Protein AF-R7D407-F1 (afdb_monomer)

Structure (mmCIF, N/CA/C/O backbone):
data_AF-R7D407-F1
#
_entry.id   AF-R7D407-F1
#
loop_
_atom_site.group_PDB
_atom_site.id
_atom_site.type_symbol
_atom_site.label_atom_id
_atom_site.label_alt_id
_atom_site.label_comp_id
_atom_site.label_asym_id
_atom_site.label_entity_id
_atom_site.label_seq_id
_atom_site.pdbx_PDB_ins_code
_atom_site.Cartn_x
_atom_site.Cartn_y
_atom_site.Cartn_z
_atom_site.occupancy
_atom_site.B_iso_or_equiv
_atom_site.auth_seq_id
_atom_site.auth_comp_id
_atom_site.auth_asym_id
_atom_site.auth_atom_id
_atom_site.pdbx_PDB_model_num
ATOM 1 N N . MET A 1 1 ? -10.422 -4.138 19.786 1.00 54.41 1 MET A N 1
ATOM 2 C CA . MET A 1 1 ? -11.100 -2.920 20.277 1.00 54.41 1 MET A CA 1
ATOM 3 C C . MET A 1 1 ? -11.194 -2.990 21.794 1.00 54.41 1 MET A C 1
ATOM 5 O O . MET A 1 1 ? -11.541 -4.047 22.310 1.00 54.41 1 MET A O 1
ATOM 9 N N . ASN A 1 2 ? -10.852 -1.915 22.510 1.00 49.78 2 ASN A N 1
ATOM 10 C CA . ASN A 1 2 ? -10.897 -1.891 23.977 1.00 49.78 2 ASN A CA 1
ATOM 11 C C . ASN A 1 2 ? -12.209 -1.250 24.433 1.00 49.78 2 ASN A C 1
ATOM 13 O O . ASN A 1 2 ? -12.476 -0.111 24.059 1.00 49.78 2 ASN A O 1
ATOM 17 N N . ALA A 1 3 ? -13.009 -1.954 25.233 1.00 52.94 3 ALA A N 1
ATOM 18 C CA . ALA A 1 3 ? -14.191 -1.368 25.853 1.00 52.94 3 ALA A CA 1
ATOM 19 C C . ALA A 1 3 ? -13.805 -0.756 27.205 1.00 52.94 3 ALA A C 1
ATOM 21 O O . ALA A 1 3 ? -13.081 -1.361 27.996 1.00 52.94 3 ALA A O 1
ATOM 22 N N . VAL A 1 4 ? -14.289 0.452 27.487 1.00 55.78 4 VAL A N 1
ATOM 23 C CA . VAL A 1 4 ? -14.095 1.090 28.794 1.00 55.78 4 VAL A CA 1
ATOM 24 C C . VAL A 1 4 ? -15.118 0.508 29.772 1.00 55.78 4 VAL A C 1
ATOM 26 O O . VAL A 1 4 ? -16.316 0.712 29.602 1.00 55.78 4 VAL A O 1
ATOM 29 N N . GLY A 1 5 ? -14.664 -0.222 30.793 1.00 63.97 5 GLY A N 1
ATOM 30 C CA . GLY A 1 5 ? -15.531 -0.769 31.841 1.00 63.97 5 GLY A CA 1
ATOM 31 C C . GLY A 1 5 ? -14.927 -1.967 32.575 1.00 63.97 5 GLY A C 1
ATOM 32 O O . GLY A 1 5 ? -13.904 -2.512 32.163 1.00 63.97 5 GLY A O 1
ATOM 33 N N . GLU A 1 6 ? -15.565 -2.385 33.669 1.00 70.75 6 GLU A N 1
ATOM 34 C CA . GLU A 1 6 ? -15.146 -3.571 34.425 1.00 70.75 6 GLU A CA 1
ATOM 35 C C . GLU A 1 6 ? -15.392 -4.867 33.636 1.00 70.75 6 GLU A C 1
ATOM 37 O O . GLU A 1 6 ? -16.285 -4.953 32.779 1.00 70.75 6 GLU A O 1
ATOM 42 N N . ALA A 1 7 ? -14.589 -5.891 33.937 1.00 81.12 7 ALA A N 1
ATOM 43 C CA . ALA A 1 7 ? -14.847 -7.245 33.472 1.00 81.12 7 ALA A CA 1
ATOM 44 C C . ALA A 1 7 ? -16.174 -7.743 34.065 1.00 81.12 7 ALA A C 1
ATOM 46 O O . ALA A 1 7 ? -16.465 -7.528 35.242 1.00 81.12 7 ALA A O 1
ATOM 47 N N . ARG A 1 8 ? -16.987 -8.399 33.237 1.00 83.31 8 ARG A N 1
ATOM 48 C CA . ARG A 1 8 ? -18.233 -9.049 33.662 1.00 83.31 8 ARG A CA 1
ATOM 49 C C . ARG A 1 8 ? -18.039 -10.557 33.675 1.00 83.31 8 ARG A C 1
ATOM 51 O O . ARG A 1 8 ? -17.194 -11.075 32.957 1.00 83.31 8 ARG A O 1
ATOM 58 N N . ASP A 1 9 ? -18.828 -11.256 34.471 1.00 90.31 9 ASP A N 1
ATOM 59 C CA . ASP A 1 9 ? -18.850 -12.718 34.573 1.00 90.31 9 ASP A CA 1
ATOM 60 C C . ASP A 1 9 ? -19.692 -13.398 33.475 1.00 90.31 9 ASP A C 1
ATOM 62 O O . ASP A 1 9 ? -19.830 -14.619 33.469 1.00 90.31 9 ASP A O 1
ATOM 66 N N . TYR A 1 10 ? -20.209 -12.624 32.518 1.00 87.75 10 TYR A N 1
ATOM 67 C CA . TYR A 1 10 ? -20.948 -13.094 31.348 1.00 87.75 10 TYR A CA 1
ATOM 68 C C . TYR A 1 10 ? -20.401 -12.487 30.047 1.00 87.75 10 TYR A C 1
ATOM 70 O O . TYR A 1 10 ? -19.790 -11.414 30.048 1.00 87.75 10 TYR A O 1
ATOM 78 N N . ASP A 1 11 ? -20.650 -13.179 28.932 1.00 90.19 11 ASP A N 1
ATOM 79 C CA . ASP A 1 11 ? -20.319 -12.716 27.581 1.00 90.19 11 ASP A CA 1
ATOM 80 C C . ASP A 1 11 ? -21.169 -11.489 27.213 1.00 90.19 11 ASP A C 1
ATOM 82 O O . ASP A 1 11 ? -22.395 -11.509 27.325 1.00 90.19 11 ASP A O 1
ATOM 86 N N . ARG A 1 12 ? -20.523 -10.425 26.731 1.00 88.69 12 ARG A N 1
ATOM 87 C CA . ARG A 1 12 ? -21.184 -9.188 26.296 1.00 88.69 12 ARG A CA 1
ATOM 88 C C . ARG A 1 12 ? -21.157 -9.096 24.780 1.00 88.69 12 ARG A C 1
ATOM 90 O O . ARG A 1 12 ? -20.099 -8.872 24.191 1.00 88.69 12 ARG A O 1
ATOM 97 N N . VAL A 1 13 ? -22.317 -9.279 24.160 1.00 90.50 13 VAL A N 1
ATOM 98 C CA . VAL A 1 13 ? -22.491 -9.116 22.714 1.00 90.50 13 VAL A CA 1
ATOM 99 C C . VAL A 1 13 ? -22.628 -7.632 22.399 1.00 90.50 13 VAL A C 1
ATOM 101 O O . VAL A 1 13 ? -23.368 -6.928 23.078 1.00 90.50 13 VAL A O 1
ATOM 104 N N . PHE A 1 14 ? -21.962 -7.155 21.356 1.00 89.44 14 PHE A N 1
ATOM 105 C CA . PHE A 1 14 ? -22.091 -5.787 20.867 1.00 89.44 14 PHE A CA 1
ATOM 106 C C . PHE A 1 14 ? -22.140 -5.772 19.343 1.00 89.44 14 PHE A C 1
ATOM 108 O O . PHE A 1 14 ? -21.585 -6.657 18.689 1.00 89.44 14 PHE A O 1
ATOM 115 N N . ASN A 1 15 ? -22.814 -4.768 18.786 1.00 91.94 15 ASN A N 1
ATOM 116 C CA . ASN A 1 15 ? -22.923 -4.606 17.342 1.00 91.94 15 ASN A CA 1
ATOM 117 C C . ASN A 1 15 ? -21.994 -3.485 16.861 1.00 91.94 15 ASN A C 1
ATOM 119 O O . ASN A 1 15 ? -21.719 -2.529 17.592 1.00 91.94 15 ASN A O 1
ATOM 123 N N . VAL A 1 16 ? -21.537 -3.600 15.620 1.00 92.81 16 VAL A N 1
ATOM 124 C CA . VAL A 1 16 ? -20.677 -2.634 14.936 1.00 92.81 16 VAL A CA 1
ATOM 125 C C . VAL A 1 16 ? -21.377 -2.188 13.661 1.00 92.81 16 VAL A C 1
ATOM 127 O O . VAL A 1 16 ? -21.904 -3.015 12.922 1.00 92.81 16 VAL A O 1
ATOM 130 N N . ALA A 1 17 ? -21.375 -0.885 13.399 1.00 92.56 17 ALA A N 1
ATOM 131 C CA . ALA A 1 17 ? -21.948 -0.309 12.188 1.00 92.56 17 ALA A CA 1
ATOM 132 C C . ALA A 1 17 ? -20.973 0.669 11.526 1.00 92.56 17 ALA A C 1
ATOM 134 O O . ALA A 1 17 ? -20.145 1.285 12.196 1.00 92.56 17 ALA A O 1
ATOM 135 N N . VAL A 1 18 ? -21.094 0.836 10.210 1.00 93.94 18 VAL A N 1
ATOM 136 C CA . VAL A 1 18 ? -20.360 1.861 9.457 1.00 93.94 18 VAL A CA 1
ATOM 137 C C . VAL A 1 18 ? -21.072 3.204 9.603 1.00 93.94 18 VAL A C 1
ATOM 139 O O . VAL A 1 18 ? -22.289 3.293 9.438 1.00 93.94 18 VAL A O 1
ATOM 142 N N . VAL A 1 19 ? -20.317 4.265 9.884 1.00 92.62 19 VAL A N 1
ATOM 143 C CA . VAL A 1 19 ? -20.835 5.637 9.896 1.00 92.62 19 VAL A CA 1
ATOM 144 C C . VAL A 1 19 ? -20.778 6.182 8.471 1.00 92.62 19 VAL A C 1
ATOM 146 O O . VAL A 1 19 ? -19.744 6.688 8.033 1.00 92.62 19 VAL A O 1
ATOM 149 N N . ALA A 1 20 ? -21.883 6.031 7.736 1.00 86.00 20 ALA A N 1
ATOM 150 C CA . ALA A 1 20 ? -21.952 6.329 6.303 1.00 86.00 20 ALA A CA 1
ATOM 151 C C . ALA A 1 20 ? -21.535 7.771 5.962 1.00 86.00 20 ALA A C 1
ATOM 153 O O . ALA A 1 20 ? -20.713 7.970 5.075 1.00 86.00 20 ALA A O 1
ATOM 154 N N . ASP A 1 21 ? -22.016 8.762 6.716 1.00 86.31 21 ASP A N 1
ATOM 155 C CA . ASP A 1 21 ? -21.759 10.186 6.442 1.00 86.31 21 ASP A CA 1
ATOM 156 C C . ASP A 1 21 ? -20.286 10.602 6.628 1.00 86.31 21 ASP A C 1
ATOM 158 O O . ASP A 1 21 ? -19.881 11.678 6.198 1.00 86.31 21 ASP A O 1
ATOM 162 N N . SER A 1 22 ? -19.481 9.778 7.305 1.00 85.50 22 SER A N 1
ATOM 163 C CA . SER A 1 22 ? -18.068 10.047 7.625 1.00 85.50 22 SER A CA 1
ATOM 164 C C . SER A 1 22 ? -17.119 8.980 7.073 1.00 85.50 22 SER A C 1
ATOM 166 O O . SER A 1 22 ? -15.944 8.940 7.442 1.00 85.50 22 SER A O 1
ATOM 168 N N . THR A 1 23 ? -17.624 8.102 6.207 1.00 92.50 23 THR A N 1
ATOM 169 C CA . THR A 1 23 ? -16.855 7.047 5.546 1.00 92.50 23 THR A CA 1
ATOM 170 C C . THR A 1 23 ? -16.692 7.396 4.072 1.00 92.50 23 THR A C 1
ATOM 172 O O . THR A 1 23 ? -17.674 7.599 3.365 1.00 92.50 23 THR A O 1
ATOM 175 N N . THR A 1 24 ? -15.446 7.461 3.605 1.00 94.88 24 THR A N 1
ATOM 176 C CA . THR A 1 24 ? -15.105 7.652 2.185 1.00 94.88 24 THR A CA 1
ATOM 177 C C . THR A 1 24 ? -14.644 6.360 1.509 1.00 94.88 24 THR A C 1
ATOM 179 O O . THR A 1 24 ? -14.608 6.303 0.277 1.00 94.88 24 THR A O 1
ATOM 182 N N . ALA A 1 25 ? -14.308 5.331 2.296 1.00 94.56 25 ALA A N 1
ATOM 183 C CA . ALA A 1 25 ? -14.021 3.982 1.820 1.00 94.56 25 ALA A CA 1
ATOM 184 C C . ALA A 1 25 ? -15.295 3.298 1.297 1.00 94.56 25 ALA A C 1
ATOM 186 O O . ALA A 1 25 ? -16.364 3.408 1.902 1.00 94.56 25 ALA A O 1
ATOM 187 N N . VAL A 1 26 ? -15.186 2.560 0.196 1.00 95.25 26 VAL A N 1
ATOM 188 C CA . VAL A 1 26 ? -16.313 1.884 -0.45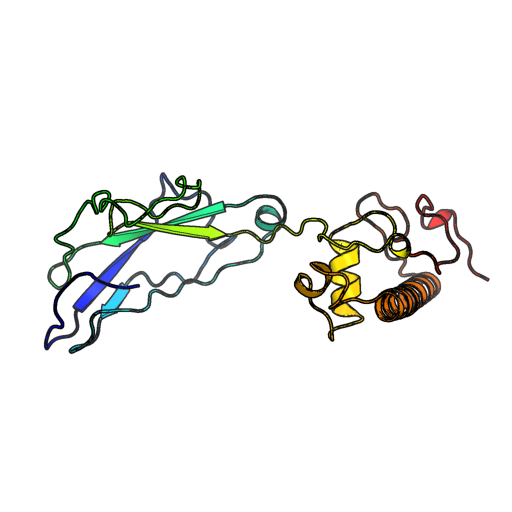3 1.00 95.25 26 VAL A CA 1
ATOM 189 C C . VAL A 1 26 ? -16.265 0.384 -0.149 1.00 95.25 26 VAL A C 1
ATOM 191 O O . VAL A 1 26 ? -15.210 -0.254 -0.210 1.00 95.25 26 VAL A O 1
ATOM 194 N N . ALA A 1 27 ? -17.418 -0.186 0.212 1.00 95.06 27 ALA A N 1
ATOM 195 C CA . ALA A 1 27 ? -17.550 -1.621 0.465 1.00 95.06 27 ALA A CA 1
ATOM 196 C C . ALA A 1 27 ? -17.246 -2.427 -0.809 1.00 95.06 27 ALA A C 1
ATOM 198 O O . ALA A 1 27 ? -17.577 -1.993 -1.909 1.00 95.06 27 ALA A O 1
ATOM 199 N N . ASP A 1 28 ? -16.595 -3.579 -0.649 1.00 95.38 28 ASP A N 1
ATOM 200 C CA . ASP A 1 28 ? -16.090 -4.456 -1.716 1.00 95.38 28 ASP A CA 1
ATOM 201 C C . ASP A 1 28 ? -15.015 -3.836 -2.632 1.00 95.38 28 ASP A C 1
ATOM 203 O O . ASP A 1 28 ? -14.463 -4.536 -3.483 1.00 95.38 28 ASP A O 1
ATOM 207 N N . GLN A 1 29 ? -14.653 -2.566 -2.418 1.00 94.81 29 GLN A N 1
ATOM 208 C CA . GLN A 1 29 ? -13.564 -1.880 -3.116 1.00 94.81 29 GLN A CA 1
ATOM 209 C C . GLN A 1 29 ? -12.350 -1.667 -2.200 1.00 94.81 29 GLN A C 1
ATOM 211 O O . GLN A 1 29 ? -11.247 -2.068 -2.554 1.00 94.81 29 GLN A O 1
ATOM 216 N N . GLU A 1 30 ? -12.548 -1.096 -1.005 1.00 96.25 30 GLU A N 1
ATOM 217 C CA . GLU A 1 30 ? -11.482 -0.852 -0.016 1.00 96.25 30 GLU A CA 1
ATOM 218 C C . GLU A 1 30 ? -11.639 -1.667 1.273 1.00 96.25 30 GLU A C 1
ATOM 220 O O . GLU A 1 30 ? -10.668 -1.860 2.007 1.00 96.25 30 GLU A O 1
ATOM 225 N N . TYR A 1 31 ? -12.837 -2.176 1.565 1.00 96.25 31 TYR A N 1
ATOM 226 C CA . TYR A 1 31 ? -13.053 -3.052 2.715 1.00 96.25 31 TYR A CA 1
ATOM 227 C C . TYR A 1 31 ? -14.174 -4.063 2.480 1.00 96.25 31 TYR A C 1
ATOM 229 O O . TYR A 1 31 ? -15.111 -3.808 1.727 1.00 96.25 31 TYR A O 1
ATOM 237 N N . LYS A 1 32 ? -14.094 -5.207 3.162 1.00 96.69 32 LYS A N 1
ATOM 238 C CA . LYS A 1 32 ? -15.137 -6.241 3.184 1.00 96.69 32 LYS A CA 1
ATOM 239 C C . LYS A 1 32 ? -15.086 -7.071 4.469 1.00 96.69 32 LYS A C 1
ATOM 241 O O . LYS A 1 32 ? -14.196 -6.886 5.299 1.00 96.69 32 LYS A O 1
ATOM 246 N N . ASP A 1 33 ? -16.024 -8.006 4.612 1.00 95.44 33 ASP A N 1
ATOM 247 C CA . ASP A 1 33 ? -16.069 -8.985 5.709 1.00 95.44 33 ASP A CA 1
ATOM 248 C C . ASP A 1 33 ? -16.052 -8.340 7.115 1.00 95.44 33 ASP A C 1
ATOM 250 O O . ASP A 1 33 ? -15.419 -8.849 8.043 1.00 95.44 33 ASP A O 1
ATOM 254 N N . LEU A 1 34 ? -16.727 -7.193 7.277 1.00 95.56 34 LEU A N 1
ATOM 255 C CA . LEU A 1 34 ? -16.847 -6.523 8.573 1.00 95.56 34 LEU A CA 1
ATOM 256 C C . LEU A 1 34 ? -17.684 -7.373 9.539 1.00 95.56 34 LEU A C 1
ATOM 258 O O . LEU A 1 34 ? -18.812 -7.760 9.243 1.00 95.56 34 LEU A O 1
ATOM 262 N N . SER A 1 35 ? -17.146 -7.619 10.731 1.00 93.06 35 SER A N 1
ATOM 263 C CA . SER A 1 35 ? -17.874 -8.287 11.812 1.00 93.06 35 SER A CA 1
ATOM 264 C C . SER A 1 35 ? -18.940 -7.357 12.399 1.00 93.06 35 SER A C 1
ATOM 266 O O . SER A 1 35 ? -18.637 -6.513 13.239 1.00 93.06 35 SER A O 1
ATOM 268 N N . GLU A 1 36 ? -20.194 -7.522 11.980 1.00 91.19 36 GLU A N 1
ATOM 269 C CA . GLU A 1 36 ? -21.322 -6.703 12.458 1.00 91.19 36 GLU A CA 1
ATOM 270 C C . GLU A 1 36 ? -21.723 -7.008 13.906 1.00 91.19 36 GLU A C 1
ATOM 272 O O . GLU A 1 36 ? -22.237 -6.137 14.605 1.00 91.19 36 GLU A O 1
ATOM 277 N N . GLN A 1 37 ? -21.473 -8.232 14.376 1.00 92.56 37 GLN A N 1
ATOM 278 C CA . GLN A 1 37 ? -21.731 -8.651 15.749 1.00 92.56 37 GLN A CA 1
ATOM 279 C C . GLN A 1 37 ? -20.482 -9.293 16.344 1.00 92.56 37 GLN A C 1
ATOM 281 O O . GLN A 1 37 ? -19.912 -10.230 15.786 1.00 92.56 37 GLN A O 1
ATOM 286 N N . CYS A 1 38 ? -20.072 -8.785 17.499 1.00 91.00 38 CYS A N 1
ATOM 287 C CA . CYS A 1 38 ? -18.854 -9.175 18.191 1.00 91.00 38 CYS A CA 1
ATOM 288 C C . CYS A 1 38 ? -19.150 -9.474 19.665 1.00 91.00 38 CYS A C 1
ATOM 290 O O . CYS A 1 38 ? -20.203 -9.116 20.196 1.00 91.00 38 CYS A O 1
ATOM 292 N N . VAL A 1 39 ? -18.218 -10.150 20.340 1.00 91.44 39 VAL A N 1
ATOM 293 C CA . VAL A 1 39 ? -18.384 -10.569 21.738 1.00 91.44 39 VAL A CA 1
ATOM 294 C C . VAL A 1 39 ? -17.146 -10.206 22.545 1.00 91.44 39 VAL A C 1
ATOM 296 O O . VAL A 1 39 ? -16.025 -10.482 22.124 1.00 91.44 39 VAL A O 1
ATOM 299 N N . ILE A 1 40 ? -17.360 -9.622 23.722 1.00 89.88 40 ILE A N 1
ATOM 300 C CA . ILE A 1 40 ? -16.363 -9.550 24.794 1.00 89.88 40 ILE A CA 1
ATOM 301 C C . ILE A 1 40 ? -16.635 -10.730 25.720 1.00 89.88 40 ILE A C 1
ATOM 303 O O . ILE A 1 40 ? -17.734 -10.825 26.275 1.00 89.88 40 ILE A O 1
ATOM 307 N N . LYS A 1 41 ? -15.672 -11.640 25.872 1.00 90.88 41 LYS A N 1
ATOM 308 C CA . LYS A 1 41 ? -15.868 -12.839 26.692 1.00 90.88 41 LYS A CA 1
ATOM 309 C C . LYS A 1 41 ? -15.946 -12.511 28.180 1.00 90.88 41 LYS A C 1
ATOM 311 O O . LYS A 1 41 ? -15.417 -11.496 28.638 1.00 90.88 41 LYS A O 1
ATOM 316 N N . ALA A 1 42 ? -16.617 -13.374 28.940 1.00 90.75 42 ALA A N 1
ATOM 317 C CA . ALA A 1 42 ? -16.627 -13.296 30.396 1.00 90.75 42 ALA A CA 1
ATOM 318 C C . ALA A 1 42 ? -15.190 -13.221 30.953 1.00 90.75 42 ALA A C 1
ATOM 320 O O . ALA A 1 42 ? -14.307 -13.968 30.539 1.00 90.75 42 ALA A O 1
ATOM 321 N N . GLY A 1 43 ? -14.952 -12.308 31.893 1.00 88.81 43 GLY A N 1
ATOM 322 C CA . GLY A 1 43 ? -13.631 -12.023 32.456 1.00 88.81 43 GLY A CA 1
ATOM 323 C C . GLY A 1 43 ? -12.747 -11.112 31.595 1.00 88.81 43 GLY A C 1
ATOM 324 O O . GLY A 1 43 ? -11.739 -10.616 32.096 1.00 88.81 43 GLY A O 1
ATOM 325 N N . GLU A 1 44 ? -13.125 -10.829 30.346 1.00 87.31 44 GLU A N 1
ATOM 326 C CA . GLU A 1 44 ? -12.374 -9.958 29.439 1.00 87.31 44 GLU A CA 1
ATOM 327 C C . GLU A 1 44 ? -12.968 -8.546 29.369 1.00 87.31 44 GLU A C 1
ATOM 329 O O . GLU A 1 44 ? -14.138 -8.303 29.679 1.00 87.31 44 GLU A O 1
ATOM 334 N N . THR A 1 45 ? -12.148 -7.586 28.939 1.00 83.19 45 THR A N 1
ATOM 335 C CA . THR A 1 45 ? -12.513 -6.168 28.750 1.00 83.19 45 THR A CA 1
ATOM 336 C C . THR A 1 45 ? -12.353 -5.693 27.304 1.00 83.19 45 THR A C 1
ATOM 338 O O . THR A 1 45 ? -12.593 -4.527 26.995 1.00 83.19 45 THR A O 1
ATOM 341 N N . SER A 1 46 ? -11.966 -6.586 26.395 1.00 83.06 46 SER A N 1
ATOM 342 C CA . SER A 1 46 ? -11.755 -6.269 24.983 1.00 83.06 46 SER A CA 1
ATOM 343 C C . SER A 1 46 ? -12.374 -7.337 24.092 1.00 83.06 46 SER A C 1
ATOM 345 O O . SER A 1 46 ? -12.556 -8.476 24.507 1.00 83.06 46 SER A O 1
ATOM 347 N N . GLY A 1 47 ? -12.735 -6.936 22.878 1.00 86.81 47 GLY A N 1
ATOM 348 C CA . GLY A 1 47 ? -13.253 -7.819 21.840 1.00 86.81 47 GLY A CA 1
ATOM 349 C C . GLY A 1 47 ? -12.573 -7.521 20.509 1.00 86.81 47 GLY A C 1
ATOM 350 O O . GLY A 1 47 ? -12.023 -6.429 20.295 1.00 86.81 47 GLY A O 1
ATOM 351 N N . LEU A 1 48 ? -12.597 -8.496 19.607 1.00 89.38 48 LEU A N 1
ATOM 352 C CA . LEU A 1 48 ? -12.066 -8.349 18.256 1.00 89.38 48 LEU A CA 1
ATOM 353 C C . LEU A 1 48 ? -13.197 -8.006 17.290 1.00 89.38 48 LEU A C 1
ATOM 355 O O . LEU A 1 48 ? -14.214 -8.691 17.254 1.00 89.38 48 LEU A O 1
ATOM 359 N N . VAL A 1 49 ? -12.980 -6.947 16.516 1.00 92.25 49 VAL A N 1
ATOM 360 C CA . VAL A 1 49 ? -13.789 -6.585 15.352 1.00 92.25 49 VAL A CA 1
ATOM 361 C C . VAL A 1 49 ? -12.903 -6.862 14.151 1.00 92.25 49 VAL A C 1
ATOM 363 O O . VAL A 1 49 ? -11.850 -6.236 14.027 1.00 92.25 49 VAL A O 1
ATOM 366 N N . ASN A 1 50 ? -13.285 -7.825 13.314 1.00 94.19 50 ASN A N 1
ATOM 367 C CA . ASN A 1 50 ? -12.522 -8.149 12.114 1.00 94.19 50 ASN A CA 1
ATOM 368 C C . ASN A 1 50 ? -13.089 -7.391 10.918 1.00 94.19 50 ASN A C 1
ATOM 370 O O . ASN A 1 50 ? -14.304 -7.240 10.790 1.00 94.19 50 ASN A O 1
ATOM 374 N N . VAL A 1 51 ? -12.192 -6.940 10.051 1.00 95.75 51 VAL A N 1
ATOM 375 C CA . VAL A 1 51 ? -12.485 -6.349 8.748 1.00 95.75 51 VAL A CA 1
ATOM 376 C C . VAL A 1 51 ? -11.331 -6.705 7.818 1.00 95.75 51 VAL A C 1
ATOM 378 O O . VAL A 1 51 ? -10.173 -6.711 8.239 1.00 95.75 51 VAL A O 1
ATOM 381 N N . THR A 1 52 ? -11.638 -7.016 6.565 1.00 96.00 52 THR A N 1
ATOM 382 C CA . THR A 1 52 ? -10.634 -7.243 5.527 1.00 96.00 52 THR A CA 1
ATOM 383 C C . THR A 1 52 ? -10.453 -5.956 4.741 1.00 96.00 52 THR A C 1
ATOM 385 O O . THR A 1 52 ? -11.412 -5.458 4.156 1.00 96.00 52 THR A O 1
ATOM 388 N N . ILE A 1 53 ? -9.230 -5.431 4.711 1.00 95.75 53 ILE A N 1
ATOM 389 C CA . ILE A 1 53 ? -8.874 -4.258 3.907 1.00 95.75 53 ILE A CA 1
ATOM 390 C C . ILE A 1 53 ? -8.399 -4.725 2.532 1.00 95.75 53 ILE A C 1
ATOM 392 O O . ILE A 1 53 ? -7.627 -5.679 2.426 1.00 95.75 53 ILE A O 1
ATOM 396 N N . LEU A 1 54 ? -8.888 -4.070 1.484 1.00 94.38 54 LEU A N 1
ATOM 397 C CA . LEU A 1 54 ? -8.577 -4.380 0.095 1.00 94.38 54 LEU A CA 1
ATOM 398 C C . LEU A 1 54 ? -7.654 -3.303 -0.476 1.00 94.38 54 LEU A C 1
ATOM 400 O O . LEU A 1 54 ? -7.866 -2.112 -0.255 1.00 94.38 54 LEU A O 1
ATOM 404 N N . ARG A 1 55 ? -6.635 -3.729 -1.226 1.00 92.06 55 ARG A N 1
ATOM 405 C CA . ARG A 1 55 ? -5.803 -2.823 -2.022 1.00 92.06 55 ARG A CA 1
ATOM 406 C C . ARG A 1 55 ? -6.567 -2.486 -3.306 1.00 92.06 55 ARG A C 1
ATOM 408 O O . ARG A 1 55 ? -6.875 -3.392 -4.078 1.00 92.06 55 ARG A O 1
ATOM 415 N N . SER A 1 56 ? -6.873 -1.208 -3.502 1.00 91.38 56 SER A N 1
ATOM 416 C CA . SER A 1 56 ? -7.506 -0.650 -4.703 1.00 91.38 56 SER A CA 1
ATOM 417 C C . SER A 1 56 ? -6.593 0.397 -5.348 1.00 91.38 56 SER A C 1
ATOM 419 O O . SER A 1 56 ? -5.757 0.991 -4.665 1.00 91.38 56 SER A O 1
ATOM 421 N N . ASP A 1 57 ? -6.773 0.666 -6.643 1.00 89.81 57 ASP A N 1
ATOM 422 C CA . ASP A 1 57 ? -6.012 1.710 -7.352 1.00 89.81 57 ASP A CA 1
ATOM 423 C C . ASP A 1 57 ? -6.208 3.091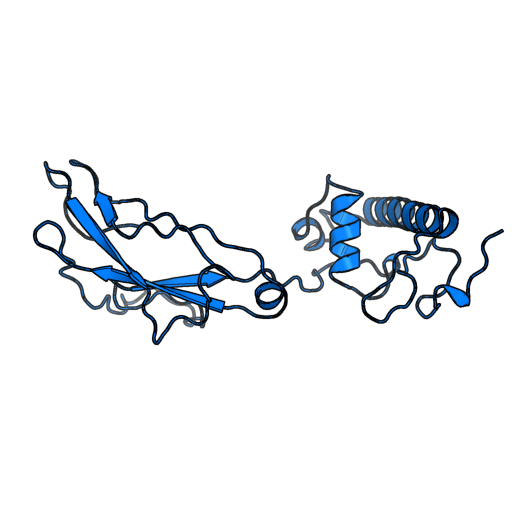 -6.701 1.00 89.81 57 ASP A C 1
ATOM 425 O O . ASP A 1 57 ? -5.305 3.916 -6.659 1.00 89.81 57 ASP A O 1
ATOM 429 N N . ARG A 1 58 ? -7.376 3.325 -6.094 1.00 92.31 58 ARG A N 1
ATOM 430 C CA . ARG A 1 58 ? -7.685 4.573 -5.393 1.00 92.31 58 ARG A CA 1
ATOM 431 C C . ARG A 1 58 ? -6.811 4.776 -4.154 1.00 92.31 58 ARG A C 1
ATOM 433 O O . ARG A 1 58 ? -6.306 5.873 -3.939 1.00 92.31 58 ARG A O 1
ATOM 440 N N . VAL A 1 59 ? -6.602 3.730 -3.349 1.00 92.88 59 VAL A N 1
ATOM 441 C CA . VAL A 1 59 ? -5.784 3.848 -2.124 1.00 92.88 59 VAL A CA 1
ATOM 442 C C . VAL A 1 59 ? -4.284 3.913 -2.407 1.00 92.88 59 VAL A C 1
ATOM 444 O O . VAL A 1 59 ? -3.509 4.239 -1.511 1.00 92.88 59 VAL A O 1
ATOM 447 N N . ALA A 1 60 ? -3.871 3.632 -3.645 1.00 89.06 60 ALA A N 1
ATOM 448 C CA . ALA A 1 60 ? -2.515 3.871 -4.123 1.00 89.06 60 ALA A CA 1
ATOM 449 C C . ALA A 1 60 ? -2.217 5.364 -4.365 1.00 89.06 60 ALA A C 1
ATOM 451 O O . ALA A 1 60 ? -1.048 5.750 -4.344 1.00 89.06 60 ALA A O 1
ATOM 452 N N . GLU A 1 61 ? -3.249 6.190 -4.562 1.00 88.88 61 GLU A N 1
ATOM 453 C CA . GLU A 1 61 ? -3.128 7.620 -4.881 1.00 88.88 61 GLU A CA 1
ATOM 454 C C . GLU A 1 61 ? -3.600 8.528 -3.738 1.00 88.88 61 GLU A C 1
ATOM 456 O O . GLU A 1 61 ? -3.031 9.597 -3.514 1.00 88.88 61 GLU A O 1
ATOM 461 N N . GLU A 1 62 ? -4.621 8.111 -2.985 1.00 91.31 62 GLU A N 1
ATOM 462 C CA . GLU A 1 62 ? -5.182 8.886 -1.879 1.00 91.31 62 GLU A CA 1
ATOM 463 C C . GLU A 1 62 ? -5.457 8.043 -0.629 1.00 91.31 62 GLU A C 1
ATOM 465 O O . GLU A 1 62 ? -5.561 6.821 -0.662 1.00 91.31 62 GLU A O 1
ATOM 470 N N . THR A 1 63 ? -5.585 8.712 0.517 1.00 92.31 63 THR A N 1
ATOM 471 C CA . THR A 1 63 ? -6.006 8.059 1.761 1.00 92.31 63 THR A CA 1
ATOM 472 C C . THR A 1 63 ? -7.520 8.126 1.893 1.00 92.31 63 THR A C 1
ATOM 474 O O . THR A 1 63 ? -8.100 9.210 1.836 1.00 92.31 63 THR A O 1
ATOM 477 N N . VAL A 1 64 ? -8.162 6.985 2.140 1.00 94.38 64 VAL A N 1
ATOM 478 C CA . VAL A 1 64 ? -9.601 6.919 2.428 1.00 94.38 64 VAL A CA 1
ATOM 479 C C . VAL A 1 64 ? -9.855 6.600 3.899 1.00 94.38 64 VAL A C 1
ATOM 481 O O . VAL A 1 64 ? -8.999 6.055 4.596 1.00 94.38 64 VAL A O 1
ATOM 484 N N . GLN A 1 65 ? -11.054 6.919 4.379 1.00 93.56 65 GLN A N 1
ATOM 485 C CA . GLN A 1 65 ? -11.470 6.705 5.760 1.00 93.56 65 GLN A CA 1
ATOM 486 C C . GLN A 1 65 ? -12.639 5.722 5.819 1.00 93.56 65 GLN A C 1
ATOM 488 O O . GLN A 1 65 ? -13.668 5.927 5.174 1.00 93.56 65 GLN A O 1
ATOM 493 N N . LEU A 1 66 ? -12.503 4.694 6.652 1.00 94.19 66 LEU A N 1
ATOM 494 C CA . LEU A 1 66 ? -13.588 3.851 7.138 1.00 94.19 66 LEU A CA 1
ATOM 495 C C . LEU A 1 66 ? -13.871 4.224 8.593 1.00 94.19 66 LEU A C 1
ATOM 497 O O . LEU A 1 66 ? -13.007 4.071 9.454 1.00 94.19 66 LEU A O 1
ATOM 501 N N . GLN A 1 67 ? -15.079 4.708 8.877 1.00 92.81 67 GLN A N 1
ATOM 502 C CA . GLN A 1 67 ? -15.484 5.030 10.239 1.00 92.81 67 GLN A CA 1
ATOM 503 C C . GLN A 1 67 ? -16.480 3.996 10.755 1.00 92.81 67 GLN A C 1
ATOM 505 O O . GLN A 1 67 ? -17.527 3.757 10.156 1.00 92.81 67 GLN A O 1
ATOM 510 N N . LEU A 1 68 ? -16.152 3.399 11.895 1.00 93.00 68 LEU A N 1
ATOM 511 C CA . LEU A 1 68 ? -16.983 2.418 12.580 1.00 93.00 68 LEU A CA 1
ATOM 512 C C . LEU A 1 68 ? -17.566 3.026 13.851 1.00 93.00 68 LEU A C 1
ATOM 514 O O . LEU A 1 68 ? -16.924 3.848 14.501 1.00 93.00 68 LEU A O 1
ATOM 518 N N . THR A 1 69 ? -18.758 2.586 14.237 1.00 90.62 69 THR A N 1
ATOM 519 C CA . THR A 1 69 ? -19.371 2.918 15.521 1.00 90.62 69 THR A CA 1
ATOM 520 C C . THR A 1 69 ? -19.828 1.668 16.253 1.00 90.62 69 THR A C 1
ATOM 522 O O . THR A 1 69 ? -20.309 0.709 15.642 1.00 90.62 69 THR A O 1
ATOM 525 N N . LEU A 1 70 ? -19.685 1.683 17.574 1.00 89.56 70 LEU A N 1
ATOM 526 C CA . LEU A 1 70 ? -20.269 0.684 18.454 1.00 89.56 70 LEU A CA 1
ATOM 527 C C . LEU A 1 70 ? -21.723 1.020 18.746 1.00 89.56 70 LEU A C 1
ATOM 529 O O . LEU A 1 70 ? -22.029 2.106 19.238 1.00 89.56 70 LEU A O 1
ATOM 533 N N . VAL A 1 71 ? -22.610 0.059 18.501 1.00 87.81 71 VAL A N 1
ATOM 534 C CA . VAL A 1 71 ? -24.045 0.202 18.743 1.00 87.81 71 VAL A CA 1
ATOM 535 C C . VAL A 1 71 ? -24.392 -0.439 20.093 1.00 87.81 71 VAL A C 1
ATOM 537 O O . VAL A 1 71 ? -24.258 -1.662 20.231 1.00 87.81 71 VAL A O 1
ATOM 540 N N . PRO A 1 72 ? -24.836 0.353 21.090 1.00 81.38 72 PRO A N 1
ATOM 541 C CA . PRO A 1 72 ? -25.283 -0.171 22.375 1.00 81.38 72 PRO A CA 1
ATOM 542 C C . PRO A 1 72 ? -26.474 -1.127 22.240 1.00 81.38 72 PRO A C 1
ATOM 544 O O . PRO A 1 72 ? -27.315 -0.980 21.352 1.00 81.38 72 PRO A O 1
ATOM 547 N N . ASN A 1 73 ? -26.567 -2.091 23.151 1.00 83.62 73 ASN A N 1
ATOM 548 C CA . ASN A 1 73 ? -27.679 -3.029 23.277 1.00 83.62 73 ASN A CA 1
ATOM 549 C C . ASN A 1 73 ? -27.894 -3.418 24.756 1.00 83.62 73 ASN A C 1
ATOM 551 O O . ASN A 1 73 ? -27.291 -2.844 25.658 1.00 83.62 73 ASN A O 1
ATOM 555 N N . GLU A 1 74 ? -28.756 -4.400 25.023 1.00 83.38 74 GLU A N 1
ATOM 556 C CA . GLU A 1 74 ? -29.074 -4.841 26.392 1.00 83.38 74 GLU A CA 1
ATOM 557 C C . GLU A 1 74 ? -27.882 -5.442 27.171 1.00 83.38 74 GLU A C 1
ATOM 559 O O . GLU A 1 74 ? -27.904 -5.472 28.401 1.00 83.38 74 GLU A O 1
ATOM 564 N N . TYR A 1 75 ? -26.834 -5.886 26.472 1.00 79.00 75 TYR A N 1
ATOM 565 C CA . TYR A 1 75 ? -25.635 -6.521 27.030 1.00 79.00 75 TYR A CA 1
ATOM 566 C C . TYR A 1 75 ? -24.385 -5.629 26.976 1.00 79.00 75 TYR A C 1
ATOM 568 O O . TYR A 1 75 ? -23.363 -5.961 27.586 1.00 79.00 75 TYR A O 1
ATOM 576 N N . PHE A 1 76 ? -24.443 -4.510 26.250 1.00 79.94 76 PHE A N 1
ATOM 577 C CA . PHE A 1 76 ? -23.313 -3.622 26.014 1.00 79.94 76 PHE A CA 1
ATOM 578 C C . PHE A 1 76 ? -23.753 -2.161 25.945 1.00 79.94 76 PHE A C 1
ATOM 580 O O . PHE A 1 76 ? -24.523 -1.775 25.071 1.00 79.94 76 PHE A O 1
ATOM 587 N N . ASP A 1 77 ? -23.188 -1.334 26.819 1.00 79.19 77 ASP A N 1
ATOM 588 C CA . ASP A 1 77 ? -23.355 0.115 26.786 1.00 79.19 77 ASP A CA 1
ATOM 589 C C . ASP A 1 77 ? -22.018 0.802 27.079 1.00 79.19 77 ASP A C 1
ATOM 591 O O . ASP A 1 77 ? -21.190 0.282 27.835 1.00 79.19 77 ASP A O 1
ATOM 595 N N . LEU A 1 78 ? -21.807 1.967 26.466 1.00 73.81 78 LEU A N 1
ATOM 596 C CA . LEU A 1 78 ? -20.630 2.799 26.681 1.00 73.81 78 LEU A CA 1
ATOM 597 C C . LEU A 1 78 ? -21.051 4.067 27.430 1.00 73.81 78 LEU A C 1
ATOM 599 O O . LEU A 1 78 ? -21.609 4.979 26.822 1.00 73.81 78 LEU A O 1
ATOM 603 N N . PRO A 1 79 ? -20.750 4.166 28.740 1.00 70.12 79 PRO A N 1
ATOM 604 C CA . PRO A 1 79 ? -21.201 5.290 29.560 1.00 70.12 79 PRO A CA 1
ATOM 605 C C . PRO A 1 79 ? -20.481 6.602 29.217 1.00 70.12 79 PRO A C 1
ATOM 607 O O . PRO A 1 79 ? -20.924 7.678 29.614 1.00 70.12 79 PRO A O 1
ATOM 610 N N . PHE A 1 80 ? -19.362 6.521 28.495 1.00 67.62 80 PHE A N 1
ATOM 611 C CA . PHE A 1 80 ? -18.620 7.677 28.018 1.00 67.62 80 PHE A CA 1
ATOM 612 C C . PHE A 1 80 ? -19.002 7.967 26.571 1.00 67.62 80 PHE A C 1
ATOM 614 O O . PHE A 1 80 ? -18.833 7.120 25.702 1.00 67.62 80 PHE A O 1
ATOM 621 N N . THR A 1 81 ? -19.468 9.185 26.314 1.00 67.19 81 THR A N 1
ATOM 622 C CA . THR A 1 81 ? -19.766 9.684 24.961 1.00 67.19 81 THR A CA 1
ATOM 623 C C . THR A 1 81 ? -18.767 10.745 24.500 1.00 67.19 81 THR A C 1
ATOM 625 O O . THR A 1 81 ? -18.885 11.266 23.397 1.00 67.19 81 THR A O 1
ATOM 628 N N . TYR A 1 82 ? -17.814 11.112 25.364 1.00 69.81 82 TYR A N 1
ATOM 629 C CA . TYR A 1 82 ? -16.778 12.098 25.080 1.00 69.81 82 TYR A CA 1
ATOM 630 C C . TYR A 1 82 ? -15.593 11.900 26.032 1.00 69.81 82 TYR A C 1
ATOM 632 O O . TYR A 1 82 ? -15.749 11.990 27.253 1.00 69.81 82 TYR A O 1
ATOM 640 N N . ILE A 1 83 ? -14.408 11.631 25.492 1.00 66.00 83 ILE A N 1
ATOM 641 C CA . ILE A 1 83 ? -13.152 11.657 26.240 1.00 66.00 83 ILE A CA 1
ATOM 642 C C . ILE A 1 83 ? -12.625 13.091 26.160 1.00 66.00 83 ILE A C 1
ATOM 644 O O . ILE A 1 83 ? -12.211 13.553 25.100 1.00 66.00 83 ILE A O 1
ATOM 648 N N . THR A 1 84 ? -12.659 13.816 27.278 1.00 58.78 84 THR A N 1
ATOM 649 C CA . THR A 1 84 ? -12.118 15.179 27.342 1.00 58.78 84 THR A CA 1
ATOM 650 C C . THR A 1 84 ? -10.604 15.174 27.143 1.00 58.78 84 THR A C 1
ATOM 652 O O . THR A 1 84 ? -9.929 14.198 27.483 1.00 58.78 84 THR A O 1
ATOM 655 N N . GLU A 1 85 ? -10.051 16.296 26.678 1.00 59.38 85 GLU A N 1
ATOM 656 C CA . GLU A 1 85 ? -8.613 16.555 26.741 1.00 59.38 85 GLU A CA 1
ATOM 657 C C . GLU A 1 85 ? -8.127 16.340 28.179 1.00 59.38 85 GLU A C 1
ATOM 659 O O . GLU A 1 85 ? -8.545 17.036 29.104 1.00 59.38 85 GLU A O 1
ATOM 664 N N . ILE A 1 86 ? -7.286 15.329 28.389 1.00 60.78 86 ILE A N 1
ATOM 665 C CA . ILE A 1 86 ? -6.624 15.116 29.675 1.00 60.78 86 ILE A CA 1
ATOM 666 C C . ILE A 1 86 ? -5.396 16.033 29.668 1.00 60.78 86 ILE A C 1
ATOM 668 O O . ILE A 1 86 ? -4.501 15.799 28.846 1.00 60.78 86 ILE A O 1
ATOM 672 N N . PRO A 1 87 ? -5.325 17.067 30.532 1.00 57.31 87 PRO A N 1
ATOM 673 C CA . PRO A 1 87 ? -4.207 18.006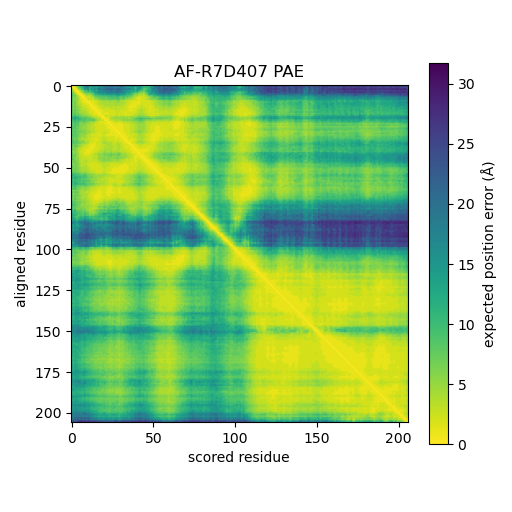 30.534 1.00 57.31 87 PRO A CA 1
ATOM 674 C C . PRO A 1 87 ? -2.870 17.267 30.660 1.00 57.31 87 PRO A C 1
ATOM 676 O O . PRO A 1 87 ? -2.681 16.472 31.579 1.00 57.31 87 PRO A O 1
ATOM 679 N N . GLY A 1 88 ? -1.954 17.504 29.718 1.00 61.31 88 GLY A N 1
ATOM 680 C CA . GLY A 1 88 ? -0.634 16.863 29.675 1.00 61.31 88 GLY A CA 1
ATOM 681 C C . GLY A 1 88 ? -0.585 15.463 29.047 1.00 61.31 88 GLY A C 1
ATOM 682 O O . GLY A 1 88 ? 0.504 14.909 28.939 1.00 61.31 88 GLY A O 1
ATOM 683 N N . ARG A 1 89 ? -1.715 14.884 28.609 1.00 60.97 89 ARG A N 1
ATOM 684 C CA . ARG A 1 89 ? -1.731 13.582 27.911 1.00 60.97 89 ARG A CA 1
ATOM 685 C C . ARG A 1 89 ? -1.372 13.693 26.430 1.00 60.97 89 ARG A C 1
ATOM 687 O O . ARG A 1 89 ? -0.761 12.778 25.891 1.00 60.97 89 ARG A O 1
ATOM 694 N N . TYR A 1 90 ? -1.754 14.795 25.790 1.00 58.56 90 TYR A N 1
ATOM 695 C CA . TYR A 1 90 ? -1.489 15.058 24.378 1.00 58.56 90 TYR A CA 1
ATOM 696 C C . TYR A 1 90 ? -0.849 16.444 24.267 1.00 58.56 90 TYR A C 1
ATOM 698 O O . TYR A 1 90 ? -1.514 17.455 24.471 1.00 58.56 90 TYR A O 1
ATOM 706 N N . THR A 1 91 ? 0.467 16.486 24.057 1.00 53.97 91 THR A N 1
ATOM 707 C CA . THR A 1 91 ? 1.259 17.727 23.949 1.00 53.97 91 THR A CA 1
ATOM 708 C C . THR A 1 91 ? 1.612 18.088 22.508 1.00 53.97 91 THR A C 1
ATOM 710 O O . THR A 1 91 ? 2.137 19.169 22.261 1.00 53.97 91 THR A O 1
ATOM 713 N N . GLU A 1 92 ? 1.339 17.189 21.564 1.00 57.59 92 GLU A N 1
ATOM 714 C CA . GLU A 1 92 ? 1.580 17.378 20.135 1.00 57.59 92 GLU A CA 1
ATOM 715 C C . GLU A 1 92 ? 0.280 17.790 19.437 1.00 57.59 92 GLU A C 1
ATOM 717 O O . GLU A 1 92 ? -0.809 17.381 19.848 1.00 57.59 92 GLU A O 1
ATOM 722 N N . GLY A 1 93 ? 0.391 18.638 18.409 1.00 55.69 93 GLY A N 1
ATOM 723 C CA . GLY A 1 93 ? -0.760 19.085 17.626 1.00 55.69 93 GLY A CA 1
ATOM 724 C C . GLY A 1 93 ? -1.539 17.891 17.073 1.00 55.69 93 GLY A C 1
ATOM 725 O O . GLY A 1 93 ? -0.943 16.954 16.546 1.00 55.69 93 GLY A O 1
ATOM 726 N N . MET A 1 94 ? -2.865 17.913 17.222 1.00 54.41 94 MET A N 1
ATOM 727 C CA . MET A 1 94 ? -3.735 16.877 16.666 1.00 54.41 94 MET A CA 1
ATOM 728 C C . MET A 1 94 ? -3.557 16.833 15.143 1.00 54.41 94 MET A C 1
ATOM 730 O O . MET A 1 94 ? -3.702 17.857 14.479 1.00 54.41 94 MET A O 1
ATOM 734 N N . THR A 1 95 ? -3.216 15.666 14.598 1.00 60.03 95 THR A N 1
ATOM 735 C CA . THR A 1 95 ? -3.158 15.440 13.147 1.00 60.03 95 THR A CA 1
ATOM 736 C C . THR A 1 95 ? -4.547 15.089 12.606 1.00 60.03 95 THR A C 1
ATOM 738 O O . THR A 1 95 ? -5.431 14.710 13.369 1.00 60.03 95 THR A O 1
ATOM 741 N N . ASP A 1 96 ? -4.753 15.131 11.289 1.00 56.22 96 ASP A N 1
ATOM 742 C CA . ASP A 1 96 ? -6.024 14.707 10.665 1.00 56.22 96 ASP A CA 1
ATOM 743 C C . ASP A 1 96 ? -6.341 13.209 10.888 1.00 56.22 96 ASP A C 1
ATOM 745 O O . ASP A 1 96 ? -7.470 12.762 10.703 1.00 56.22 96 ASP A O 1
ATOM 749 N N . PHE A 1 97 ? -5.357 12.439 11.366 1.00 58.28 97 PHE A N 1
ATOM 750 C CA . PHE A 1 97 ? -5.463 11.027 11.746 1.00 58.28 97 PHE A CA 1
ATOM 751 C C . PHE A 1 97 ? -5.874 10.814 13.215 1.00 58.28 97 PHE A C 1
ATOM 753 O O . PHE A 1 97 ? -5.718 9.719 13.759 1.00 58.28 97 PHE A O 1
ATOM 760 N N . TYR A 1 98 ? -6.342 11.864 13.895 1.00 65.88 98 TYR A N 1
ATOM 761 C CA . TYR A 1 98 ? -6.624 11.831 15.327 1.00 65.88 98 TYR A CA 1
ATOM 762 C C . TYR A 1 98 ? -7.776 10.880 15.705 1.00 65.88 98 TYR A C 1
ATOM 764 O O . TYR A 1 98 ? -8.679 10.568 14.922 1.00 65.88 98 TYR A O 1
ATOM 772 N N . ASN A 1 99 ? -7.745 10.431 16.963 1.00 63.50 99 ASN A N 1
ATOM 773 C CA . ASN A 1 99 ? -8.789 9.603 17.561 1.00 63.50 99 ASN A CA 1
ATOM 774 C C . ASN A 1 99 ? -10.106 10.385 17.668 1.00 63.50 99 ASN A C 1
ATOM 776 O O . ASN A 1 99 ? -10.111 11.547 18.067 1.00 63.50 99 ASN A O 1
ATOM 780 N N . ASN A 1 100 ? -11.242 9.747 17.383 1.00 74.50 100 ASN A N 1
ATOM 781 C CA . ASN A 1 100 ? -12.530 10.391 17.619 1.00 74.50 100 ASN A CA 1
ATOM 782 C C . ASN A 1 100 ? -12.701 10.651 19.135 1.00 74.50 100 ASN A C 1
ATOM 784 O O . ASN A 1 100 ? -12.447 9.741 19.931 1.00 74.50 100 ASN A O 1
ATOM 788 N N . PRO A 1 101 ? -13.093 11.866 19.567 1.00 74.69 101 PRO A N 1
ATOM 789 C CA . PRO A 1 101 ? -13.331 12.138 20.983 1.00 74.69 101 PRO A CA 1
ATOM 790 C C . PRO A 1 101 ? -14.493 11.310 21.546 1.00 74.69 101 PRO A C 1
ATOM 792 O O . PRO A 1 101 ? -14.543 11.077 22.753 1.00 74.69 101 PRO A O 1
ATOM 795 N N . ASP A 1 102 ? -15.412 10.845 20.696 1.00 81.31 102 ASP A N 1
ATOM 796 C CA . ASP A 1 102 ? -16.418 9.858 21.066 1.00 81.31 102 ASP A CA 1
ATOM 797 C C . ASP A 1 102 ? -15.798 8.447 21.053 1.00 81.31 102 ASP A C 1
ATOM 799 O O . ASP A 1 102 ? -15.469 7.934 19.982 1.00 81.31 102 ASP A O 1
ATOM 803 N N . PRO A 1 103 ? -15.672 7.773 22.212 1.00 77.94 103 PRO A N 1
ATOM 804 C CA . PRO A 1 103 ? -15.059 6.447 22.297 1.00 77.94 103 PRO A CA 1
ATOM 805 C C . PRO A 1 103 ? -15.901 5.334 21.666 1.00 77.94 103 PRO A C 1
ATOM 807 O O . PRO A 1 103 ? -15.472 4.183 21.660 1.00 77.94 103 PRO A O 1
ATOM 810 N N . ARG A 1 104 ? -17.110 5.641 21.185 1.00 82.25 104 ARG A N 1
ATOM 811 C CA . ARG A 1 104 ? -17.918 4.717 20.386 1.00 82.25 104 ARG A CA 1
ATOM 812 C C . ARG A 1 104 ? -17.458 4.684 18.936 1.00 82.25 104 ARG A C 1
ATOM 814 O O . ARG A 1 104 ? -17.748 3.707 18.254 1.00 82.25 104 ARG A O 1
ATOM 821 N N . VAL A 1 105 ? -16.786 5.736 18.467 1.00 86.62 105 VAL A N 1
ATOM 822 C CA . VAL A 1 105 ? -16.457 5.945 17.058 1.00 86.62 105 VAL A CA 1
ATOM 823 C C . VAL A 1 105 ? -14.973 5.696 16.811 1.00 86.62 105 VAL A C 1
ATOM 825 O O . VAL A 1 105 ? -14.104 6.189 17.525 1.00 86.62 105 VAL A O 1
ATOM 828 N N . HIS A 1 106 ? -14.673 4.927 15.771 1.00 87.06 106 HIS A N 1
ATOM 829 C CA . HIS A 1 106 ? -13.326 4.490 15.437 1.00 87.06 106 HIS A CA 1
ATOM 830 C C . HIS A 1 106 ? -13.026 4.795 13.979 1.00 87.06 106 HIS A C 1
ATOM 832 O O . HIS A 1 106 ? -13.712 4.307 13.083 1.00 87.06 106 HIS A O 1
ATOM 838 N N . ASN A 1 107 ? -11.983 5.591 13.757 1.00 89.06 107 ASN A N 1
ATOM 839 C CA . ASN A 1 107 ? -11.493 5.917 12.425 1.00 89.06 107 ASN A CA 1
ATOM 840 C C . ASN A 1 107 ? -10.426 4.897 12.019 1.00 89.06 107 ASN A C 1
ATOM 842 O O . ASN A 1 107 ? -9.479 4.651 12.768 1.00 89.06 107 ASN A O 1
ATOM 846 N N . ILE A 1 108 ? -10.576 4.322 10.832 1.00 90.75 108 ILE A N 1
ATOM 847 C CA . ILE A 1 108 ? -9.576 3.497 10.162 1.00 90.75 108 ILE A CA 1
ATOM 848 C C . ILE A 1 108 ? -9.210 4.232 8.877 1.00 90.75 108 ILE A C 1
ATOM 850 O O . ILE A 1 108 ? -10.068 4.461 8.027 1.00 90.75 108 ILE A O 1
ATOM 854 N N . PHE A 1 109 ? -7.944 4.607 8.740 1.00 91.6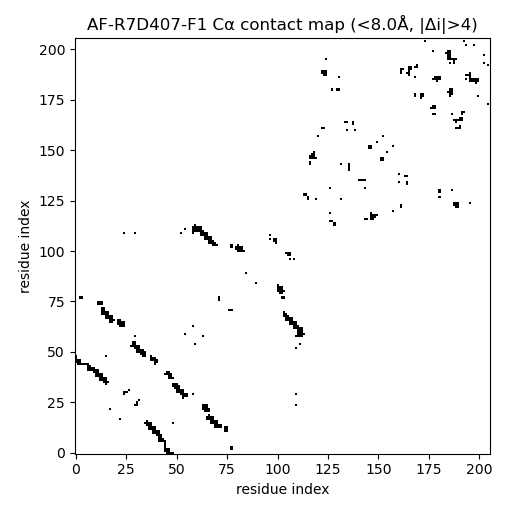9 109 PHE A N 1
ATOM 855 C CA . PHE A 1 109 ? -7.429 5.239 7.531 1.00 91.69 109 PHE A CA 1
ATOM 856 C C . PHE A 1 109 ? -6.711 4.190 6.689 1.00 91.69 109 PHE A C 1
ATOM 858 O O . PHE A 1 109 ? -5.873 3.451 7.203 1.00 91.69 109 PHE A O 1
ATOM 865 N N . ILE A 1 110 ? -7.075 4.106 5.414 1.00 92.94 110 ILE A N 1
ATOM 866 C CA . ILE A 1 110 ? -6.571 3.112 4.470 1.00 92.94 110 ILE A CA 1
ATOM 867 C C . ILE A 1 110 ? -5.790 3.863 3.397 1.00 92.94 110 ILE A C 1
ATOM 869 O O . ILE A 1 110 ? -6.336 4.737 2.724 1.00 92.94 110 ILE A O 1
ATOM 873 N N . SER A 1 111 ? -4.511 3.531 3.269 1.00 91.88 111 SER A N 1
ATOM 874 C CA . SER A 1 111 ? -3.599 4.107 2.288 1.00 91.88 111 SER A CA 1
ATOM 875 C C . SER A 1 111 ? -2.550 3.072 1.916 1.00 91.88 111 SER A C 1
ATOM 877 O O . SER A 1 111 ? -2.087 2.309 2.765 1.00 91.88 111 SER A O 1
ATOM 879 N N . ASP A 1 112 ? -2.192 3.067 0.645 1.00 90.19 112 ASP A N 1
ATOM 880 C CA . ASP A 1 112 ? -1.109 2.294 0.052 1.00 90.19 112 ASP A CA 1
ATOM 881 C C . ASP A 1 112 ? -0.268 3.195 -0.866 1.00 90.19 112 ASP A C 1
ATOM 883 O O . ASP A 1 112 ? 0.259 2.771 -1.898 1.00 90.19 112 ASP A O 1
ATOM 887 N N . ILE A 1 113 ? -0.194 4.480 -0.511 1.00 88.12 113 ILE A N 1
ATOM 888 C CA . ILE A 1 113 ? 0.598 5.476 -1.223 1.00 88.12 113 ILE A CA 1
ATOM 889 C C . ILE A 1 113 ? 2.078 5.168 -1.008 1.00 88.12 113 ILE A C 1
ATOM 891 O O . ILE A 1 113 ? 2.556 5.088 0.126 1.00 88.12 113 ILE A O 1
ATOM 895 N N . MET A 1 114 ? 2.815 5.055 -2.111 1.00 88.69 114 MET A N 1
ATOM 896 C CA . MET A 1 114 ? 4.260 4.871 -2.104 1.00 88.69 114 MET A CA 1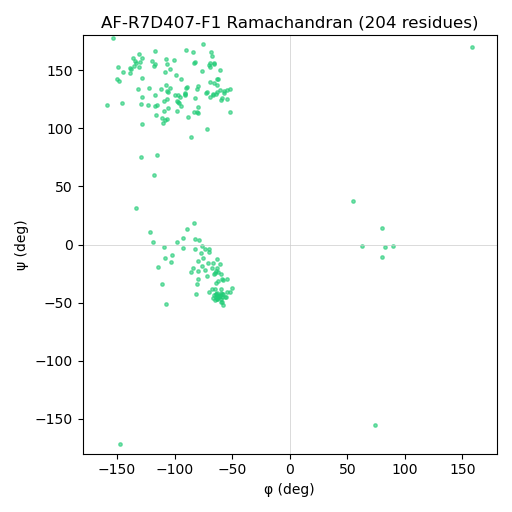
ATOM 897 C C . MET A 1 114 ? 4.934 6.132 -2.638 1.00 88.69 114 MET A C 1
ATOM 899 O O . MET A 1 114 ? 4.862 6.445 -3.824 1.00 88.69 114 MET A O 1
ATOM 903 N N . THR A 1 115 ? 5.579 6.873 -1.746 1.00 90.06 115 THR A N 1
ATOM 904 C CA . THR A 1 115 ? 6.367 8.057 -2.103 1.00 90.06 115 THR A CA 1
ATOM 905 C C . THR A 1 115 ? 7.812 7.682 -2.400 1.00 90.06 115 THR A C 1
ATOM 907 O O . THR A 1 115 ? 8.261 6.597 -2.045 1.00 90.06 115 THR A O 1
ATOM 910 N N . GLN A 1 116 ? 8.578 8.599 -2.990 1.00 93.25 116 GLN A N 1
ATOM 911 C CA . GLN A 1 116 ? 10.023 8.422 -3.062 1.00 93.25 116 GLN A CA 1
ATOM 912 C C . GLN A 1 116 ? 10.597 8.306 -1.634 1.00 93.25 116 GLN A C 1
ATOM 914 O O . GLN A 1 116 ? 10.339 9.192 -0.811 1.00 93.25 116 GLN A O 1
ATOM 919 N N . PRO A 1 117 ? 11.366 7.249 -1.314 1.00 93.31 117 PRO A N 1
ATOM 920 C CA . PRO A 1 117 ? 12.011 7.128 -0.012 1.00 93.31 117 PRO A CA 1
ATOM 921 C C . PRO A 1 117 ? 13.120 8.175 0.147 1.00 93.31 117 PRO A C 1
ATOM 923 O O . PRO A 1 117 ? 13.595 8.766 -0.825 1.00 93.31 117 PRO A O 1
ATOM 926 N N . THR A 1 118 ? 13.590 8.370 1.381 1.00 91.94 118 THR A N 1
ATOM 927 C CA . THR A 1 118 ? 14.683 9.309 1.687 1.00 91.94 118 THR A CA 1
ATOM 928 C C . THR A 1 118 ? 15.911 9.074 0.806 1.00 91.94 118 THR A C 1
ATOM 930 O O . THR A 1 118 ? 16.538 10.030 0.349 1.00 91.94 118 THR A O 1
ATOM 933 N N . ILE A 1 119 ? 16.258 7.808 0.567 1.00 90.75 119 ILE A N 1
ATOM 934 C CA . ILE A 1 119 ? 17.347 7.401 -0.313 1.00 90.75 119 ILE A CA 1
ATOM 935 C C . ILE A 1 119 ? 16.758 6.789 -1.576 1.00 90.75 119 ILE A C 1
ATOM 937 O O . ILE A 1 119 ? 16.306 5.650 -1.576 1.00 90.75 119 ILE A O 1
ATOM 941 N N . TRP A 1 120 ? 16.851 7.524 -2.677 1.00 94.56 120 TRP A N 1
ATOM 942 C CA . TRP A 1 120 ? 16.647 6.981 -4.013 1.00 94.56 120 TRP A CA 1
ATOM 943 C C . TRP A 1 120 ? 17.957 7.101 -4.800 1.00 94.56 120 TRP A C 1
ATOM 945 O O . TRP A 1 120 ? 18.415 8.224 -5.040 1.00 94.56 120 TRP A O 1
ATOM 955 N N . PRO A 1 121 ? 18.633 5.981 -5.118 1.00 92.94 121 PRO A N 1
ATOM 956 C CA . PRO A 1 121 ? 19.914 6.021 -5.813 1.00 92.94 121 PRO A CA 1
ATOM 957 C C . PRO A 1 121 ? 19.805 6.686 -7.189 1.00 92.94 121 PRO A C 1
ATOM 959 O O . PRO A 1 121 ? 18.936 6.347 -7.982 1.00 92.94 121 PRO A O 1
ATOM 962 N N . LEU A 1 122 ? 20.727 7.603 -7.507 1.00 91.75 122 LEU A N 1
ATOM 963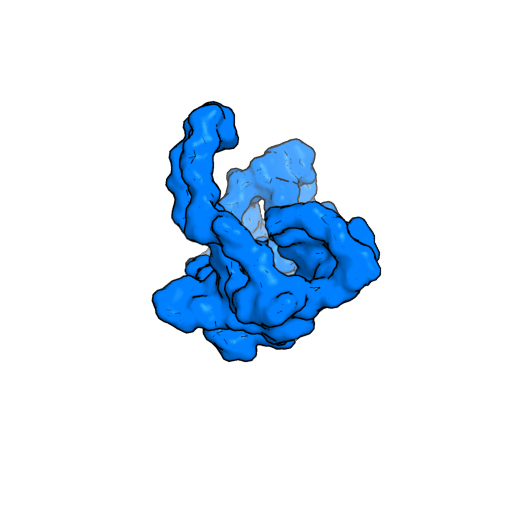 C CA . LEU A 1 122 ? 20.726 8.321 -8.793 1.00 91.75 122 LEU A CA 1
ATOM 964 C C . LEU A 1 122 ? 20.814 7.380 -10.004 1.00 91.75 122 LEU A C 1
ATOM 966 O O . LEU A 1 122 ? 20.304 7.691 -11.073 1.00 91.75 122 LEU A O 1
ATOM 970 N N . ASN A 1 123 ? 21.459 6.223 -9.844 1.00 92.94 123 ASN A N 1
ATOM 971 C CA . ASN A 1 123 ? 21.562 5.210 -10.889 1.00 92.94 123 ASN A CA 1
ATOM 972 C C . ASN A 1 123 ? 20.253 4.440 -11.134 1.00 92.94 123 ASN A C 1
ATOM 974 O O . ASN A 1 123 ? 20.211 3.638 -12.058 1.00 92.94 123 ASN A O 1
ATOM 978 N N . PHE A 1 124 ? 19.196 4.678 -10.354 1.00 95.25 124 PHE A N 1
ATOM 979 C CA . PHE A 1 124 ? 17.862 4.114 -10.595 1.00 95.25 124 PHE A CA 1
ATOM 980 C C . PHE A 1 124 ? 16.977 5.059 -11.436 1.00 95.25 124 PHE A C 1
ATOM 982 O O . PHE A 1 124 ? 15.846 4.714 -11.778 1.00 95.25 124 PHE A O 1
ATOM 989 N N . GLY A 1 125 ? 17.483 6.250 -11.778 1.00 93.81 125 GLY A N 1
ATOM 990 C CA . GLY A 1 125 ? 16.762 7.270 -12.546 1.00 93.81 125 GLY A CA 1
ATOM 991 C C . GLY A 1 125 ? 15.691 7.966 -11.720 1.00 93.81 125 GLY A C 1
ATOM 992 O O . GLY A 1 125 ? 15.770 8.004 -10.489 1.00 93.81 125 GLY A O 1
ATOM 993 N N . GLU A 1 126 ? 14.672 8.504 -12.382 1.00 93.88 126 GLU A N 1
ATOM 994 C CA . GLU A 1 126 ? 13.511 9.072 -11.700 1.00 93.88 126 GLU A CA 1
ATOM 995 C C . GLU A 1 126 ? 12.753 7.996 -10.912 1.00 93.88 126 GLU A C 1
ATOM 997 O O . GLU A 1 126 ? 12.669 6.836 -11.326 1.00 93.88 126 GLU A O 1
ATOM 1002 N N . PHE A 1 127 ? 12.244 8.364 -9.734 1.00 93.81 127 PHE A N 1
ATOM 1003 C CA . PHE A 1 127 ? 11.475 7.450 -8.899 1.00 93.81 127 PHE A CA 1
ATOM 1004 C C . PHE A 1 127 ? 10.098 7.200 -9.510 1.00 93.81 127 PHE A C 1
ATOM 1006 O O . PHE A 1 127 ? 9.355 8.139 -9.791 1.00 93.81 127 PHE A O 1
ATOM 1013 N N . SER A 1 128 ? 9.728 5.928 -9.602 1.00 92.12 128 SER A N 1
ATOM 1014 C CA . SER A 1 128 ? 8.354 5.494 -9.822 1.00 92.12 128 SER A CA 1
ATOM 1015 C C . SER A 1 128 ? 8.017 4.366 -8.851 1.00 92.12 128 SER A C 1
ATOM 1017 O O . SER A 1 128 ? 8.899 3.653 -8.349 1.00 92.12 128 SER A O 1
ATOM 1019 N N . ARG A 1 129 ? 6.723 4.204 -8.570 1.00 91.12 129 ARG A N 1
ATOM 1020 C CA . ARG A 1 129 ? 6.224 3.106 -7.740 1.00 91.12 129 ARG A CA 1
ATOM 1021 C C . ARG A 1 129 ? 6.599 1.763 -8.363 1.00 91.12 129 ARG A C 1
ATOM 1023 O O . ARG A 1 129 ? 7.074 0.867 -7.671 1.00 91.12 129 ARG A O 1
ATOM 1030 N N . GLU A 1 130 ? 6.444 1.658 -9.675 1.00 92.62 130 GLU A N 1
ATOM 1031 C CA . GLU A 1 130 ? 6.722 0.481 -10.488 1.00 92.62 130 GLU A CA 1
ATOM 1032 C C . GLU A 1 130 ? 8.195 0.068 -10.378 1.00 92.62 130 GLU A C 1
ATOM 1034 O O . GLU A 1 130 ? 8.490 -1.119 -10.216 1.00 92.62 130 GLU A O 1
ATOM 1039 N N . LYS A 1 131 ? 9.128 1.034 -10.385 1.00 95.25 131 LYS A N 1
ATOM 1040 C CA . LYS A 1 131 ? 10.556 0.763 -10.158 1.00 95.25 131 LYS A CA 1
ATOM 1041 C C . LYS A 1 131 ? 10.817 0.222 -8.759 1.00 95.25 131 LYS A C 1
ATOM 1043 O O . LYS A 1 131 ? 11.555 -0.753 -8.615 1.00 95.25 131 LYS A O 1
ATOM 1048 N N . MET A 1 132 ? 10.223 0.821 -7.727 1.00 94.88 132 MET A N 1
ATOM 1049 C CA . MET A 1 132 ? 10.387 0.328 -6.357 1.00 94.88 132 MET A CA 1
ATOM 1050 C C . MET A 1 132 ? 9.820 -1.088 -6.205 1.00 94.88 132 MET A C 1
ATOM 1052 O O . MET A 1 132 ? 10.502 -1.975 -5.699 1.00 94.88 132 MET A O 1
ATOM 1056 N N . GLU A 1 133 ? 8.613 -1.346 -6.705 1.00 94.06 133 GLU A N 1
ATOM 1057 C CA . GLU A 1 133 ? 8.013 -2.683 -6.683 1.00 94.06 133 GLU A CA 1
ATOM 1058 C C . GLU A 1 133 ? 8.867 -3.708 -7.446 1.00 94.06 133 GLU A C 1
ATOM 1060 O O . GLU A 1 133 ? 9.039 -4.840 -6.984 1.00 94.06 133 GLU A O 1
ATOM 1065 N N . LEU A 1 134 ? 9.469 -3.316 -8.575 1.00 96.81 134 LEU A N 1
ATOM 1066 C CA . LEU A 1 134 ? 10.403 -4.160 -9.317 1.00 96.81 134 LEU A CA 1
ATOM 1067 C C . LEU A 1 134 ? 11.661 -4.485 -8.501 1.00 96.81 134 LEU A C 1
ATOM 1069 O O . LEU A 1 134 ? 12.062 -5.649 -8.451 1.00 96.81 134 LEU A O 1
ATOM 1073 N N . VAL A 1 135 ? 12.257 -3.484 -7.847 1.00 96.50 135 VAL A N 1
ATOM 1074 C CA . VAL A 1 135 ? 13.424 -3.659 -6.970 1.00 96.50 135 VAL A CA 1
ATOM 1075 C C . VAL A 1 135 ? 13.108 -4.648 -5.850 1.00 96.50 135 VAL A C 1
ATOM 1077 O O . VAL A 1 135 ? 13.823 -5.636 -5.702 1.00 96.50 135 VAL A O 1
ATOM 1080 N N . LEU A 1 136 ? 12.012 -4.439 -5.113 1.00 95.62 136 LEU A N 1
ATOM 1081 C CA . LEU A 1 136 ? 11.616 -5.307 -3.997 1.00 95.62 136 LEU A CA 1
ATOM 1082 C C . LEU A 1 136 ? 11.284 -6.733 -4.459 1.00 95.62 136 LEU A C 1
ATOM 1084 O O . LEU A 1 136 ? 11.543 -7.703 -3.750 1.00 95.62 136 LEU A O 1
ATOM 1088 N N . ARG A 1 137 ? 10.739 -6.883 -5.671 1.00 96.94 137 ARG A N 1
ATOM 1089 C CA . ARG A 1 137 ? 10.447 -8.194 -6.261 1.00 96.94 137 ARG A CA 1
ATOM 1090 C C . ARG A 1 137 ? 11.710 -8.963 -6.644 1.00 96.94 137 ARG A C 1
ATOM 1092 O O . ARG A 1 137 ? 11.745 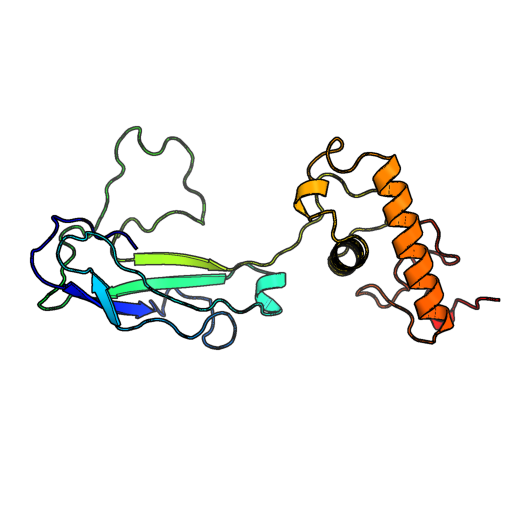-10.180 -6.478 1.00 96.94 137 ARG A O 1
ATOM 1099 N N . LEU A 1 138 ? 12.709 -8.285 -7.208 1.00 97.38 138 LEU A N 1
ATOM 1100 C CA . LEU A 1 138 ? 13.944 -8.919 -7.682 1.00 97.38 138 LEU A CA 1
ATOM 1101 C C . LEU A 1 138 ? 14.999 -9.070 -6.581 1.00 97.38 138 LEU A C 1
ATOM 1103 O O . LEU A 1 138 ? 15.855 -9.948 -6.679 1.00 97.38 138 LEU A O 1
ATOM 1107 N N . TYR A 1 139 ? 14.925 -8.250 -5.534 1.00 95.19 139 TYR A N 1
ATOM 1108 C CA . TYR A 1 139 ? 15.821 -8.283 -4.385 1.00 95.19 139 TYR A CA 1
ATOM 1109 C C . TYR A 1 139 ? 15.010 -8.321 -3.074 1.00 95.19 139 TYR A C 1
ATOM 1111 O O . TYR A 1 139 ? 14.906 -7.315 -2.378 1.00 95.19 139 TYR A O 1
ATOM 1119 N N . PRO A 1 140 ? 14.423 -9.476 -2.712 1.00 92.38 140 PRO A N 1
ATOM 1120 C CA . PRO A 1 140 ? 13.493 -9.590 -1.580 1.00 92.38 140 PRO A CA 1
ATOM 1121 C C . PRO A 1 140 ? 14.152 -9.444 -0.198 1.00 92.38 140 PRO A C 1
ATOM 1123 O O . PRO A 1 140 ? 13.451 -9.421 0.812 1.00 92.38 140 PRO A O 1
ATOM 1126 N N . ASP A 1 141 ? 15.484 -9.356 -0.142 1.00 91.19 141 ASP A N 1
ATOM 1127 C CA . ASP A 1 141 ? 16.243 -9.135 1.093 1.00 91.19 141 ASP A CA 1
ATOM 1128 C C . ASP A 1 141 ? 16.204 -7.670 1.565 1.00 91.19 141 ASP A C 1
ATOM 1130 O O . ASP A 1 141 ? 16.696 -7.374 2.654 1.00 91.19 141 ASP A O 1
ATOM 1134 N N . VAL A 1 142 ? 15.636 -6.756 0.765 1.00 91.56 142 VAL A N 1
ATOM 1135 C CA . VAL A 1 142 ? 15.350 -5.375 1.181 1.00 91.56 142 VAL A CA 1
ATOM 1136 C C . VAL A 1 142 ? 13.855 -5.096 1.165 1.00 91.56 142 VAL A C 1
ATOM 1138 O O . VAL A 1 142 ? 13.072 -5.700 0.434 1.00 91.56 142 VAL A O 1
ATOM 1141 N N . THR A 1 143 ? 13.477 -4.122 1.973 1.00 93.12 143 THR A N 1
ATOM 1142 C CA . THR A 1 143 ? 12.139 -3.561 2.102 1.00 93.12 143 THR A CA 1
ATOM 1143 C C . THR A 1 143 ? 12.156 -2.086 1.705 1.00 93.12 143 THR A C 1
ATOM 1145 O O . THR A 1 143 ? 13.218 -1.470 1.607 1.00 93.12 143 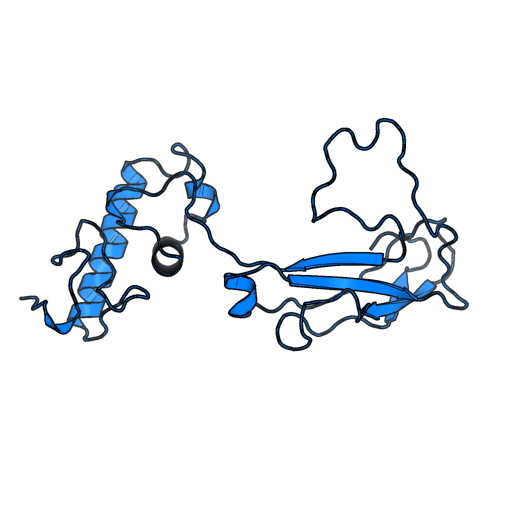THR A O 1
ATOM 1148 N N . TYR A 1 144 ? 10.982 -1.484 1.497 1.00 91.50 144 TYR A N 1
ATOM 1149 C CA . TYR A 1 144 ? 10.872 -0.039 1.257 1.00 91.50 144 TYR A CA 1
ATOM 1150 C C . TYR A 1 144 ? 11.553 0.781 2.372 1.00 91.50 144 TYR A C 1
ATOM 1152 O O . TYR A 1 144 ? 12.273 1.739 2.091 1.00 91.50 144 TYR A O 1
ATOM 1160 N N . ASP A 1 145 ? 11.395 0.357 3.630 1.00 91.31 145 ASP A N 1
ATOM 1161 C CA . ASP A 1 145 ? 11.952 1.043 4.800 1.00 91.31 145 ASP A CA 1
ATOM 1162 C C . ASP A 1 145 ? 13.485 1.031 4.826 1.00 91.31 145 ASP A C 1
ATOM 1164 O O . ASP A 1 145 ? 14.097 1.956 5.365 1.00 91.31 145 ASP A O 1
ATOM 1168 N N . ASP A 1 146 ? 14.136 0.053 4.191 1.00 92.06 146 ASP A N 1
ATOM 1169 C CA . ASP A 1 146 ? 15.597 0.020 4.093 1.00 92.06 146 ASP A CA 1
ATOM 1170 C C . ASP A 1 146 ? 16.140 1.203 3.274 1.00 92.06 146 ASP A C 1
ATOM 1172 O O . ASP A 1 146 ? 17.253 1.670 3.519 1.00 92.06 146 ASP A O 1
ATOM 1176 N N . PHE A 1 147 ? 15.340 1.781 2.377 1.00 92.06 147 PHE A N 1
ATOM 1177 C CA . PHE A 1 147 ? 15.690 2.993 1.633 1.00 92.06 147 PHE A CA 1
ATOM 1178 C C . PHE A 1 147 ? 15.513 4.283 2.456 1.00 92.06 147 PHE A C 1
ATOM 1180 O O . PHE A 1 147 ? 15.734 5.384 1.953 1.00 92.06 147 PHE A O 1
ATOM 1187 N N . SER A 1 148 ? 15.156 4.198 3.740 1.00 87.75 148 SER A N 1
ATOM 1188 C CA . SER A 1 148 ? 15.079 5.377 4.612 1.00 87.75 148 SER A CA 1
ATOM 1189 C C . SER A 1 148 ? 16.452 5.884 5.080 1.00 87.75 148 SER A C 1
ATOM 1191 O O . SER A 1 148 ? 16.564 7.049 5.474 1.00 87.75 148 SER A O 1
ATOM 1193 N N . ALA A 1 149 ? 17.511 5.060 5.010 1.00 83.19 149 ALA A N 1
ATOM 1194 C CA . ALA A 1 149 ? 18.846 5.415 5.490 1.00 83.19 149 ALA A CA 1
ATOM 1195 C C . ALA A 1 149 ? 19.993 4.830 4.639 1.00 83.19 149 ALA A C 1
ATOM 1197 O O . ALA A 1 149 ? 19.931 3.724 4.115 1.00 83.19 149 ALA A O 1
ATOM 1198 N N . LEU A 1 150 ? 21.118 5.553 4.558 1.00 76.62 150 LEU A N 1
ATOM 1199 C CA . LEU A 1 150 ? 22.307 5.100 3.811 1.00 76.62 150 LEU A CA 1
ATOM 1200 C C . LEU A 1 150 ? 23.008 3.882 4.432 1.00 76.62 150 LEU A C 1
ATOM 1202 O O . LEU A 1 150 ? 23.808 3.225 3.771 1.00 76.62 150 LEU A O 1
ATOM 1206 N N . VAL A 1 151 ? 22.768 3.616 5.716 1.00 81.12 151 VAL A N 1
ATOM 1207 C CA . VAL A 1 151 ? 23.411 2.511 6.442 1.00 81.12 151 VAL A CA 1
ATOM 1208 C C . VAL A 1 151 ? 22.762 1.159 6.145 1.00 81.12 151 VAL A C 1
ATOM 1210 O O . VAL A 1 151 ? 23.454 0.147 6.183 1.00 81.12 151 VAL A O 1
ATOM 1213 N N . THR A 1 152 ? 21.465 1.146 5.838 1.00 83.69 152 THR A N 1
ATOM 1214 C CA . THR A 1 152 ? 20.672 -0.051 5.518 1.00 83.69 152 THR A CA 1
ATOM 1215 C C . THR A 1 152 ? 20.863 -0.463 4.062 1.00 83.69 152 THR A C 1
ATOM 1217 O O . THR A 1 152 ? 21.125 -1.633 3.800 1.00 83.69 152 THR A O 1
ATOM 1220 N N . VAL A 1 153 ? 20.869 0.501 3.131 1.00 86.06 153 VAL A N 1
ATOM 1221 C CA . VAL A 1 153 ? 21.185 0.275 1.707 1.00 86.06 153 VAL A CA 1
ATOM 1222 C C . VAL A 1 153 ? 22.470 1.031 1.327 1.00 86.06 153 VAL A C 1
ATOM 1224 O O . VAL A 1 153 ? 22.422 2.102 0.708 1.00 86.06 153 VAL A O 1
ATOM 1227 N N . PRO A 1 154 ? 23.656 0.513 1.702 1.00 90.25 154 PRO A N 1
ATOM 1228 C CA . PRO A 1 154 ? 24.930 1.128 1.368 1.00 90.25 154 PRO A CA 1
ATOM 1229 C C . PRO A 1 154 ? 25.198 1.070 -0.137 1.00 90.25 154 PRO A C 1
ATOM 1231 O O . PRO A 1 154 ? 24.657 0.241 -0.866 1.00 90.25 154 PRO A O 1
ATOM 1234 N N . PHE A 1 155 ? 26.127 1.908 -0.593 1.00 90.94 155 PHE A N 1
ATOM 1235 C CA . PHE A 1 155 ? 26.462 2.083 -2.009 1.00 90.94 155 PHE A CA 1
ATOM 1236 C C . PHE A 1 155 ? 26.724 0.772 -2.779 1.00 90.94 155 PHE A C 1
ATOM 1238 O O . PHE A 1 155 ? 26.322 0.632 -3.929 1.00 90.94 155 PHE A O 1
ATOM 1245 N N . ILE A 1 156 ? 27.367 -0.218 -2.150 1.00 92.25 156 ILE A N 1
ATOM 1246 C CA . ILE A 1 156 ? 27.616 -1.526 -2.781 1.00 92.25 156 ILE A CA 1
ATOM 1247 C C . ILE A 1 156 ? 26.300 -2.262 -3.070 1.00 92.25 156 ILE A C 1
ATOM 1249 O O . ILE A 1 156 ? 26.143 -2.796 -4.163 1.00 92.25 156 ILE A O 1
ATOM 1253 N N . MET A 1 157 ? 25.345 -2.250 -2.134 1.00 92.81 157 MET A N 1
ATOM 1254 C CA . MET A 1 157 ? 24.031 -2.864 -2.353 1.00 92.81 157 MET A CA 1
ATOM 1255 C C . MET A 1 157 ? 23.258 -2.138 -3.455 1.00 92.81 157 MET A C 1
ATOM 1257 O O . MET A 1 157 ? 22.652 -2.793 -4.292 1.00 92.81 157 MET A O 1
ATOM 1261 N N . GLN A 1 158 ? 23.350 -0.804 -3.524 1.00 93.56 158 GLN A N 1
ATOM 1262 C CA . GLN A 1 158 ? 22.727 -0.021 -4.601 1.00 93.56 158 GLN A CA 1
ATOM 1263 C C . GLN A 1 158 ? 23.238 -0.455 -5.983 1.00 93.56 158 GLN A C 1
ATOM 1265 O O . GLN A 1 158 ? 22.447 -0.630 -6.903 1.00 93.56 158 GLN A O 1
ATOM 1270 N N . ASN A 1 159 ? 24.547 -0.690 -6.131 1.00 94.88 159 ASN A N 1
ATOM 1271 C CA . ASN A 1 159 ? 25.120 -1.169 -7.394 1.00 94.88 159 ASN A CA 1
ATOM 1272 C C . ASN A 1 159 ? 24.689 -2.599 -7.741 1.00 94.88 159 ASN A C 1
ATOM 1274 O O . ASN A 1 159 ? 24.420 -2.877 -8.906 1.00 94.88 159 ASN A O 1
ATOM 1278 N N . ILE A 1 160 ? 24.587 -3.485 -6.746 1.00 95.50 160 ILE A N 1
ATOM 1279 C CA . ILE A 1 160 ? 24.101 -4.859 -6.947 1.00 95.50 160 ILE A CA 1
ATOM 1280 C C . ILE A 1 160 ? 22.643 -4.844 -7.419 1.00 95.50 160 ILE A C 1
ATOM 1282 O O . ILE A 1 160 ? 22.308 -5.500 -8.401 1.00 95.50 160 ILE A O 1
ATOM 1286 N N . ILE A 1 161 ? 21.787 -4.059 -6.759 1.00 96.56 161 ILE A N 1
ATOM 1287 C CA . ILE A 1 161 ? 20.382 -3.899 -7.151 1.00 96.56 161 ILE A CA 1
ATOM 1288 C C . ILE A 1 161 ? 20.294 -3.339 -8.577 1.00 96.56 161 ILE A C 1
ATOM 1290 O O . ILE A 1 161 ? 19.576 -3.897 -9.403 1.00 96.56 161 ILE A O 1
ATOM 1294 N N . ASN A 1 162 ? 21.069 -2.297 -8.894 1.00 97.50 162 ASN A N 1
ATOM 1295 C CA . ASN A 1 162 ? 21.119 -1.712 -10.235 1.00 97.50 162 ASN A CA 1
ATOM 1296 C C . ASN A 1 162 ? 21.467 -2.746 -11.313 1.00 97.50 162 ASN A C 1
ATOM 1298 O O . ASN A 1 162 ? 20.832 -2.783 -12.363 1.00 97.50 162 ASN A O 1
ATOM 1302 N N . GLU A 1 163 ? 22.467 -3.591 -11.055 1.00 97.81 163 GLU A N 1
ATOM 1303 C CA . GLU A 1 163 ? 22.891 -4.644 -11.975 1.00 97.81 163 GLU A CA 1
ATOM 1304 C C . GLU A 1 163 ? 21.799 -5.703 -12.170 1.00 97.81 163 GLU A C 1
ATOM 1306 O O . GLU A 1 163 ? 21.459 -6.024 -13.308 1.00 97.81 163 GLU A O 1
ATOM 1311 N N . ILE A 1 164 ? 21.205 -6.202 -11.080 1.00 97.94 164 ILE A N 1
ATOM 1312 C CA . ILE A 1 164 ? 20.138 -7.213 -11.130 1.00 97.94 164 ILE A CA 1
ATOM 1313 C C . ILE A 1 164 ? 18.935 -6.697 -11.923 1.00 97.94 164 ILE A C 1
ATOM 1315 O O . ILE A 1 164 ? 18.454 -7.380 -12.829 1.00 97.94 164 ILE A O 1
ATOM 1319 N N . VAL A 1 165 ? 18.460 -5.491 -11.603 1.00 98.12 165 VAL A N 1
ATOM 1320 C CA . VAL A 1 165 ? 17.283 -4.912 -12.256 1.00 98.12 165 VAL A CA 1
ATOM 1321 C C . VAL A 1 165 ? 17.577 -4.613 -13.724 1.00 98.12 165 VAL A C 1
ATOM 1323 O O . VAL A 1 165 ? 16.797 -5.011 -14.585 1.00 98.12 165 VAL A O 1
ATOM 1326 N N . SER A 1 166 ? 18.722 -3.999 -14.040 1.00 98.25 166 SER A N 1
ATOM 1327 C CA . SER A 1 166 ? 19.086 -3.688 -15.430 1.00 98.25 166 SER A CA 1
ATOM 1328 C C . SER A 1 166 ? 19.199 -4.947 -16.291 1.00 98.25 166 SER A C 1
ATOM 1330 O O . SER A 1 166 ? 18.675 -4.978 -17.404 1.00 98.25 166 SER A O 1
ATOM 1332 N N . ASN A 1 167 ? 19.824 -6.009 -15.771 1.00 98.19 167 ASN A N 1
ATOM 1333 C CA . ASN A 1 167 ? 19.924 -7.286 -16.479 1.00 98.19 167 ASN A CA 1
ATOM 1334 C C . ASN A 1 167 ? 18.538 -7.887 -16.738 1.00 98.19 167 ASN A C 1
ATOM 1336 O O . ASN A 1 167 ? 18.248 -8.286 -17.865 1.00 98.19 167 ASN A O 1
ATOM 1340 N N . TYR A 1 168 ? 17.658 -7.881 -15.732 1.00 98.44 168 TYR A N 1
ATOM 1341 C CA . TYR A 1 168 ? 16.280 -8.341 -15.894 1.00 98.44 168 TYR A CA 1
ATOM 1342 C C . TYR A 1 168 ? 15.531 -7.544 -16.972 1.00 98.44 168 TYR A C 1
ATOM 1344 O O . TYR A 1 168 ? 14.872 -8.138 -17.824 1.00 98.44 168 TYR A O 1
ATOM 1352 N N . LEU A 1 169 ? 15.648 -6.213 -16.979 1.00 98.25 169 LEU A N 1
ATOM 1353 C CA . LEU A 1 169 ? 15.001 -5.356 -17.979 1.00 98.25 169 LEU A CA 1
ATOM 1354 C C . LEU A 1 169 ? 15.485 -5.678 -19.400 1.00 98.25 169 LEU A C 1
ATOM 1356 O O . LEU A 1 169 ? 14.671 -5.814 -20.315 1.00 98.25 169 LEU A O 1
ATOM 1360 N N . VAL A 1 170 ? 16.796 -5.860 -19.585 1.00 98.00 170 VAL A N 1
ATOM 1361 C CA . VAL A 1 170 ? 17.392 -6.239 -20.877 1.00 98.00 170 VAL A CA 1
ATOM 1362 C C . VAL A 1 170 ? 16.920 -7.622 -21.331 1.00 98.00 170 VAL A C 1
ATOM 1364 O O . VAL A 1 170 ? 16.597 -7.812 -22.506 1.00 98.00 170 VAL A O 1
ATOM 1367 N N . GLU A 1 171 ? 16.850 -8.595 -20.422 1.00 97.94 171 GLU A N 1
ATOM 1368 C CA . GLU A 1 171 ? 16.330 -9.933 -20.717 1.00 97.94 171 GLU A CA 1
ATOM 1369 C C . GLU A 1 171 ? 14.856 -9.895 -21.135 1.00 97.94 171 GLU A C 1
ATOM 1371 O O . GLU A 1 171 ? 14.485 -10.527 -22.126 1.00 97.94 171 GLU A O 1
ATOM 1376 N N . GLN A 1 172 ? 14.025 -9.120 -20.432 1.00 97.81 172 GLN A N 1
ATOM 1377 C CA . GLN A 1 172 ? 12.615 -8.941 -20.780 1.00 97.81 172 GLN A CA 1
ATOM 1378 C C . GLN A 1 172 ? 12.446 -8.266 -22.146 1.00 97.81 172 GLN A C 1
ATOM 1380 O O . GLN A 1 172 ? 11.645 -8.729 -22.960 1.00 97.81 172 GLN A O 1
ATOM 1385 N N . PHE A 1 173 ? 13.252 -7.244 -22.447 1.00 97.25 173 PHE A N 1
ATOM 1386 C CA . PHE A 1 173 ? 13.264 -6.607 -23.763 1.00 97.25 173 PHE A CA 1
ATOM 1387 C C . PHE A 1 173 ? 13.603 -7.614 -24.872 1.00 97.25 173 PHE A C 1
ATOM 1389 O O . PHE A 1 173 ? 12.863 -7.741 -25.847 1.00 97.25 173 PHE A O 1
ATOM 1396 N N . ARG A 1 174 ? 14.678 -8.398 -24.703 1.00 96.19 174 ARG A N 1
ATOM 1397 C CA . ARG A 1 174 ? 15.089 -9.445 -25.661 1.00 96.19 174 ARG A CA 1
ATOM 1398 C C . ARG A 1 174 ? 14.045 -10.547 -25.832 1.00 96.19 174 ARG A C 1
ATOM 1400 O O . ARG A 1 174 ? 13.929 -11.116 -26.914 1.00 96.19 174 ARG A O 1
ATOM 1407 N N . ALA A 1 175 ? 13.278 -10.838 -24.785 1.00 96.75 175 ALA A N 1
ATOM 1408 C CA . ALA A 1 175 ? 12.166 -11.781 -24.829 1.00 96.75 175 ALA A CA 1
ATOM 1409 C C . ALA A 1 175 ? 10.906 -11.219 -25.519 1.00 96.75 175 ALA A C 1
ATOM 1411 O O . ALA A 1 175 ? 9.916 -11.940 -25.642 1.00 96.75 175 ALA A O 1
ATOM 1412 N N . GLY A 1 176 ? 10.925 -9.959 -25.972 1.00 95.69 176 GLY A N 1
ATOM 1413 C CA . GLY A 1 176 ? 9.780 -9.292 -26.593 1.00 95.69 176 GLY A CA 1
ATOM 1414 C C . GLY A 1 176 ? 8.755 -8.748 -25.595 1.00 95.69 176 GLY A C 1
ATOM 1415 O O . GLY A 1 176 ? 7.653 -8.394 -26.005 1.00 95.69 176 GLY A O 1
ATOM 1416 N N . ASN A 1 177 ? 9.111 -8.664 -24.309 1.00 96.31 177 ASN A N 1
ATOM 1417 C CA . ASN A 1 177 ? 8.262 -8.168 -23.223 1.00 96.31 177 ASN A CA 1
ATOM 1418 C C . ASN A 1 177 ? 8.885 -6.916 -22.570 1.00 96.31 177 ASN A C 1
ATOM 1420 O O . ASN A 1 177 ? 9.217 -6.961 -21.386 1.00 96.31 177 ASN A O 1
ATOM 1424 N N . PRO A 1 178 ? 9.112 -5.811 -23.305 1.00 96.12 178 PRO A N 1
ATOM 1425 C CA . PRO A 1 178 ? 9.723 -4.617 -22.727 1.00 96.12 178 PRO A CA 1
ATOM 1426 C C . PRO A 1 178 ? 8.906 -4.109 -21.532 1.00 96.12 178 PRO A C 1
ATOM 1428 O O . PRO A 1 178 ? 7.685 -3.989 -21.613 1.00 96.12 178 PRO A O 1
ATOM 1431 N N . ILE A 1 179 ? 9.590 -3.815 -20.427 1.00 97.38 179 ILE A N 1
ATOM 1432 C CA . ILE A 1 179 ? 8.980 -3.218 -19.235 1.00 97.38 179 ILE A CA 1
ATOM 1433 C C . ILE A 1 179 ? 9.085 -1.699 -19.358 1.00 97.38 179 ILE A C 1
ATOM 1435 O O . ILE A 1 179 ? 10.163 -1.178 -19.652 1.00 97.38 179 ILE A O 1
ATOM 1439 N N . THR A 1 180 ? 7.974 -1.004 -19.142 1.00 95.31 180 THR A N 1
ATOM 1440 C CA . THR A 1 180 ? 7.864 0.449 -19.304 1.00 95.31 180 THR A CA 1
ATOM 1441 C C . THR A 1 180 ? 7.507 1.135 -17.993 1.00 95.31 180 THR A C 1
ATOM 1443 O O . THR A 1 180 ? 6.862 0.526 -17.136 1.00 95.31 180 THR A O 1
ATOM 1446 N N . ASP A 1 181 ? 7.888 2.402 -17.859 1.00 92.00 181 ASP A N 1
ATOM 1447 C CA . ASP A 1 181 ? 7.317 3.304 -16.857 1.00 92.00 181 ASP A CA 1
ATOM 1448 C C . ASP A 1 181 ? 5.905 3.768 -17.290 1.00 92.00 181 ASP A C 1
ATOM 1450 O O . ASP A 1 181 ? 5.428 3.456 -18.390 1.00 92.00 181 ASP A O 1
ATOM 1454 N N . ALA A 1 182 ? 5.193 4.477 -16.406 1.00 86.69 182 ALA A N 1
ATOM 1455 C CA . ALA A 1 182 ? 3.792 4.870 -16.607 1.00 86.69 182 ALA A CA 1
ATOM 1456 C C . ALA A 1 182 ? 3.562 5.793 -17.823 1.00 86.69 182 ALA A C 1
ATOM 1458 O O . ALA A 1 182 ? 2.462 5.829 -18.377 1.00 86.69 182 ALA A O 1
ATOM 1459 N N . ASP A 1 183 ? 4.590 6.524 -18.257 1.00 89.75 183 ASP A N 1
ATOM 1460 C CA . ASP A 1 183 ? 4.554 7.386 -19.444 1.00 89.75 183 ASP A CA 1
ATOM 1461 C C . ASP A 1 183 ? 4.779 6.624 -20.768 1.00 89.75 183 ASP A C 1
ATOM 1463 O O . ASP A 1 183 ? 4.645 7.200 -21.850 1.00 89.75 183 ASP A O 1
ATOM 1467 N N . GLY A 1 184 ? 5.062 5.318 -20.694 1.00 92.06 184 GLY A N 1
ATOM 1468 C CA . GLY A 1 184 ? 5.281 4.430 -21.835 1.00 92.06 184 GLY A CA 1
ATOM 1469 C C . GLY A 1 184 ? 6.731 4.339 -22.317 1.00 92.06 184 GLY A C 1
ATOM 1470 O O . GLY A 1 184 ? 7.000 3.568 -23.244 1.00 92.06 184 GLY A O 1
ATOM 1471 N N . THR A 1 185 ? 7.660 5.077 -21.704 1.00 95.50 185 THR A N 1
ATOM 1472 C CA . THR A 1 185 ? 9.102 4.922 -21.946 1.00 95.50 185 THR A CA 1
ATOM 1473 C C . THR A 1 185 ? 9.608 3.597 -21.377 1.00 95.50 185 THR A C 1
ATOM 1475 O O . THR A 1 185 ? 8.995 3.002 -20.491 1.00 95.50 185 THR A O 1
ATOM 1478 N N . LEU A 1 186 ? 10.715 3.078 -21.910 1.00 96.75 186 LEU A N 1
ATOM 1479 C CA . LEU A 1 186 ? 11.376 1.901 -21.355 1.00 96.75 186 LEU A CA 1
ATOM 1480 C C . LEU A 1 186 ? 11.901 2.211 -19.957 1.00 96.75 186 LEU A C 1
ATOM 1482 O O . LEU A 1 186 ? 12.653 3.166 -19.776 1.00 96.75 186 LEU A O 1
ATOM 1486 N N . MET A 1 187 ? 11.584 1.342 -18.995 1.00 97.62 187 MET A N 1
ATOM 1487 C CA . MET A 1 187 ? 12.035 1.522 -17.620 1.00 97.62 187 MET A CA 1
ATOM 1488 C C . MET A 1 187 ? 13.562 1.615 -17.568 1.00 97.62 187 MET A C 1
ATOM 1490 O O . MET A 1 187 ? 14.268 0.782 -18.148 1.00 97.62 187 MET A O 1
ATOM 1494 N N . TRP A 1 188 ? 14.072 2.635 -16.880 1.00 97.44 188 TRP A N 1
ATOM 1495 C CA . TRP A 1 188 ? 15.494 2.968 -16.899 1.00 97.44 188 TRP A CA 1
ATOM 1496 C C . TRP A 1 188 ? 16.194 2.728 -15.563 1.00 97.44 188 TRP A C 1
ATOM 1498 O O . TRP A 1 188 ? 15.719 3.145 -14.508 1.00 97.44 188 TRP A O 1
ATOM 1508 N N . PHE A 1 189 ? 17.361 2.092 -15.652 1.00 97.81 189 PHE A N 1
ATOM 1509 C CA . PHE A 1 189 ? 18.398 1.974 -14.627 1.00 97.81 189 PHE A CA 1
ATOM 1510 C C . PHE A 1 189 ? 19.747 2.149 -15.332 1.00 97.81 189 PHE A C 1
ATOM 1512 O O . PHE A 1 189 ? 19.869 1.802 -16.503 1.00 97.81 189 PHE A O 1
ATOM 1519 N N . SER A 1 190 ? 20.787 2.640 -14.659 1.00 96.44 190 SER A N 1
ATOM 1520 C CA . SER A 1 190 ? 21.994 3.140 -15.343 1.00 96.44 190 SER A CA 1
ATOM 1521 C C . SER A 1 190 ? 22.757 2.120 -16.195 1.00 96.44 190 SER A C 1
ATOM 1523 O O . SER A 1 190 ? 23.623 2.517 -16.970 1.00 96.44 190 SER A O 1
ATOM 1525 N N . ASN A 1 191 ? 22.518 0.818 -16.005 1.00 96.75 191 ASN A N 1
ATOM 1526 C CA . ASN A 1 191 ? 23.210 -0.244 -16.738 1.00 96.75 191 ASN A CA 1
ATOM 1527 C C . ASN A 1 191 ? 22.401 -0.779 -17.932 1.00 96.75 191 ASN A C 1
ATOM 1529 O O . ASN A 1 191 ? 22.863 -1.705 -18.602 1.00 96.75 191 ASN A O 1
ATOM 1533 N N . VAL A 1 192 ? 21.215 -0.233 -18.213 1.00 97.31 192 VAL A N 1
ATOM 1534 C CA . VAL A 1 192 ? 20.467 -0.581 -19.425 1.00 97.31 192 VAL A CA 1
ATOM 1535 C C . VAL A 1 192 ? 21.080 0.111 -20.657 1.00 97.31 192 VAL A C 1
ATOM 1537 O O . VAL A 1 192 ? 21.643 1.197 -20.544 1.00 97.31 192 VAL A O 1
ATOM 1540 N N . PRO A 1 193 ? 20.993 -0.492 -21.854 1.00 96.12 193 PRO A N 1
ATOM 1541 C CA . PRO A 1 193 ? 21.577 0.042 -23.088 1.00 96.12 193 PRO A CA 1
ATOM 1542 C C . PRO A 1 193 ? 20.699 1.098 -23.791 1.00 96.12 193 PRO A C 1
ATOM 1544 O O . PRO A 1 193 ? 20.876 1.339 -24.984 1.00 96.12 193 PRO A O 1
ATOM 1547 N N . TRP A 1 194 ? 19.738 1.698 -23.089 1.00 95.88 194 TRP A N 1
ATOM 1548 C CA . TRP A 1 194 ? 18.849 2.737 -23.610 1.00 95.88 194 TRP A CA 1
ATOM 1549 C C . TRP A 1 194 ? 18.837 3.963 -22.696 1.00 95.88 194 TRP A C 1
ATOM 1551 O O . TRP A 1 194 ? 19.212 3.893 -21.528 1.00 95.88 194 TRP A O 1
ATOM 1561 N N . GLU A 1 195 ? 18.413 5.098 -23.244 1.00 94.38 195 GLU A N 1
ATOM 1562 C CA . GLU A 1 195 ? 18.248 6.349 -22.500 1.00 94.38 195 GLU A CA 1
ATOM 1563 C C . GLU A 1 195 ? 16.906 6.368 -21.760 1.00 94.38 195 GLU A C 1
ATOM 1565 O O . GLU A 1 195 ? 15.961 5.698 -22.178 1.00 94.38 195 GLU A O 1
ATOM 1570 N N . GLU A 1 196 ? 16.798 7.178 -20.709 1.00 92.06 196 GLU A N 1
ATOM 1571 C CA . GLU A 1 196 ? 15.596 7.274 -19.863 1.00 92.06 196 GLU A CA 1
ATOM 1572 C C . GLU A 1 196 ? 14.337 7.706 -20.634 1.00 92.06 196 GLU A C 1
ATOM 1574 O O . GLU A 1 196 ? 13.232 7.323 -20.281 1.00 92.06 196 GLU A O 1
ATOM 1579 N N . SER A 1 197 ? 14.492 8.425 -21.748 1.00 93.25 197 SER A N 1
ATOM 1580 C CA . SER A 1 197 ? 13.386 8.850 -22.616 1.00 93.25 197 SER A CA 1
ATOM 1581 C C . SER A 1 197 ? 13.070 7.891 -23.772 1.00 93.25 197 SER A C 1
ATOM 1583 O O . SER A 1 197 ? 12.266 8.231 -24.643 1.00 93.25 197 SER A O 1
ATOM 1585 N N . SER A 1 198 ? 13.719 6.725 -23.839 1.00 95.50 198 SER A N 1
ATOM 1586 C CA . SER A 1 198 ? 13.602 5.823 -24.993 1.00 95.50 198 SER A CA 1
ATOM 1587 C C . SER A 1 198 ? 12.249 5.124 -25.026 1.00 95.50 198 SER A C 1
ATOM 1589 O O . SER A 1 198 ? 11.857 4.482 -24.053 1.00 95.50 198 SER A O 1
ATOM 1591 N N . MET A 1 199 ? 11.568 5.144 -26.170 1.00 95.50 199 MET A N 1
ATOM 1592 C CA . MET A 1 199 ? 10.388 4.305 -26.379 1.00 95.50 199 MET A CA 1
ATOM 1593 C C . MET A 1 199 ? 10.808 2.890 -26.808 1.00 95.50 199 MET A C 1
ATOM 1595 O O . MET A 1 199 ? 11.864 2.717 -27.424 1.00 95.50 199 MET A O 1
ATOM 1599 N N . PRO A 1 200 ? 9.972 1.855 -26.591 1.00 93.19 200 PRO A N 1
ATOM 1600 C CA . PRO A 1 200 ? 10.294 0.487 -27.007 1.00 93.19 200 PRO A CA 1
ATOM 1601 C C . PRO A 1 200 ? 10.658 0.331 -28.492 1.00 93.19 200 PRO A C 1
ATOM 1603 O O . PRO A 1 200 ? 11.435 -0.550 -28.843 1.00 93.19 200 PRO A O 1
ATOM 1606 N N . GLY A 1 201 ? 10.100 1.178 -29.364 1.00 90.81 201 GLY A N 1
ATOM 1607 C CA . GLY A 1 201 ? 10.380 1.164 -30.803 1.00 90.81 201 GLY A CA 1
ATOM 1608 C C . GLY A 1 201 ? 11.688 1.848 -31.214 1.00 90.81 201 GLY A C 1
ATOM 1609 O O . GLY A 1 201 ? 12.126 1.652 -32.346 1.00 90.81 201 GLY A O 1
ATOM 1610 N N . ASP A 1 202 ? 12.305 2.628 -30.324 1.00 90.12 202 ASP A N 1
A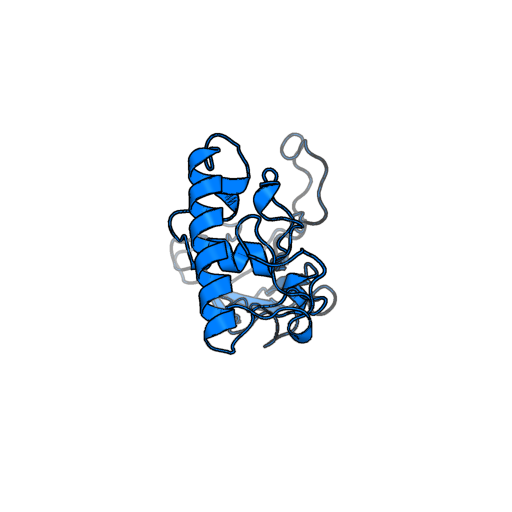TOM 1611 C CA . ASP A 1 202 ? 13.533 3.379 -30.615 1.00 90.12 202 ASP A CA 1
ATOM 1612 C C . ASP A 1 202 ? 14.792 2.520 -30.441 1.00 90.12 202 ASP A C 1
ATOM 1614 O O . ASP A 1 202 ? 15.857 2.841 -30.972 1.00 90.12 202 ASP A O 1
ATOM 1618 N N . VAL A 1 203 ? 14.675 1.421 -29.692 1.00 91.88 203 VAL A N 1
ATOM 1619 C CA . VAL A 1 203 ? 15.799 0.595 -29.252 1.00 91.88 203 VAL A CA 1
ATOM 1620 C C . VAL A 1 203 ? 15.849 -0.703 -30.047 1.00 91.88 203 VAL A C 1
ATOM 1622 O O . VAL A 1 203 ? 14.867 -1.433 -30.162 1.00 91.88 203 VAL A O 1
ATOM 1625 N N . VAL A 1 204 ? 17.035 -1.028 -30.556 1.00 86.81 204 VAL A N 1
ATOM 1626 C CA . VAL A 1 204 ? 17.350 -2.338 -31.131 1.00 86.81 204 VAL A CA 1
ATOM 1627 C C . VAL A 1 204 ? 18.544 -2.883 -30.365 1.00 86.81 204 VAL A C 1
ATOM 1629 O O . VAL A 1 204 ? 19.593 -2.245 -30.325 1.00 86.81 204 VAL A O 1
ATOM 1632 N N . LEU A 1 205 ? 18.365 -4.039 -29.726 1.00 84.94 205 LEU A N 1
ATOM 1633 C CA . LEU A 1 205 ? 19.447 -4.735 -29.038 1.00 84.94 205 LEU A CA 1
ATOM 1634 C C . LEU A 1 205 ? 20.036 -5.790 -29.966 1.00 84.94 205 LEU A C 1
ATOM 1636 O O . LEU A 1 205 ? 19.298 -6.635 -30.476 1.00 84.94 205 LEU A O 1
ATOM 1640 N N . ASP A 1 206 ? 21.353 -5.727 -30.141 1.00 71.44 206 ASP A N 1
ATOM 1641 C CA . ASP A 1 206 ? 22.139 -6.764 -30.810 1.00 71.44 206 ASP A CA 1
ATOM 1642 C C . ASP A 1 206 ? 22.208 -8.071 -29.984 1.00 71.44 206 ASP A C 1
ATOM 1644 O O . ASP A 1 206 ? 22.137 -8.038 -28.717 1.00 71.44 206 ASP A O 1
#

Solvent-accessible surface area (backbone atoms only — not comparable to full-atom values): 12242 Å² total; per-residue (Å²): 86,82,55,83,66,80,59,40,94,52,68,26,50,40,36,44,44,74,40,67,96,68,33,72,48,45,78,84,49,39,32,41,79,63,45,46,68,35,54,23,48,50,70,37,49,46,32,70,74,51,64,45,77,44,92,38,79,63,27,43,76,42,75,36,32,44,26,38,32,59,46,69,53,100,60,27,74,68,93,57,72,60,61,72,89,54,90,85,74,69,88,67,82,84,55,98,84,55,80,52,50,33,75,46,39,45,78,44,77,46,65,59,62,70,72,84,49,80,50,70,61,73,52,47,52,78,86,48,62,66,57,51,53,48,48,40,69,76,43,70,94,49,56,76,72,38,27,59,40,67,82,71,50,34,73,71,55,52,53,51,50,37,50,55,52,18,52,50,47,52,51,30,39,76,72,74,51,68,55,56,44,98,88,57,24,32,59,48,31,72,73,38,99,64,56,69,81,32,41,73,88,77,62,81,85,134

Sequence (206 aa):
MNAVGEARDYDRVFNVAVVADSTTAVADQEYKDLSEQCVIKAGETSGLVNVTILRSDRVAEETVQLQLTLVPNEYFDLPFTYITEIPGRYTEGMTDFYNNPDPRVHNIFISDIMTQPTIWPLNFGEFSREKMELVLRLYPDVTYDDFSALVTVPFIMQNIINEIVSNYLVEQFRAGNPITDADGTLMWFSNVPWEESSMPGDVVLD

Nearest PDB structures (foldseek):
  2kls-assembly1_A  TM=5.340E-01  e=4.056E-01  Canis lupus familiaris
  6tav-assembly1_B  TM=1.825E-01  e=4.926E+00  Homo sapiens

Radius of gyration: 24.59 Å; Cα contacts (8 Å, |Δi|>4): 318; chains: 1; bounding box: 57×32×66 Å

Mean predicted aligned error: 8.25 Å

Secondary structure (DSSP, 8-state):
-B--S---SS-EEEEEEE-GGG--S-BTTTEE---SEEEEPTT-SB-----EE---HHHHHS-EEEEEEEE-BTTB--S-S-----TTT--SPPPTTPPPSSTTEEEEEE----PPPS---GGG-S--HHHHHHHHHH-TT--GGGGG-TTTS-HHHHHHHHHHHHHHHHHHHHTT---B-TTSSBP--TTSSS-TT--TTT----

Foldseek 3Di:
DFAPDAAAQAKFKWAKDWPVVQWPDDEPAFKYDWDGIWIAGHVGGDIDTDIDTDDHPVLQPDKTKTKMFIDDDPRDDHPDQFDDPDVPPDPDDADPCHADRGPRMGIDIGHPHDDDAPADDVQQPDDDPVSQVLLCVQPVVDDSVLRNDCVSCPPVNVVVSLVSSQVVQVVCLVVVNFDADPVQAGRGGNPHPDDRRHHSVRDDDD

pLDDT: mean 87.39, std 11.78, range [49.78, 98.44]